Protein AF-A0A8S3S2F7-F1 (afdb_monomer_lite)

pLDDT: mean 76.08, std 19.47, range [29.22, 97.31]

Structure (mmCIF, N/CA/C/O backbone):
data_AF-A0A8S3S2F7-F1
#
_entry.id   AF-A0A8S3S2F7-F1
#
loop_
_atom_site.group_PDB
_atom_site.id
_atom_site.type_symbol
_atom_site.label_atom_id
_atom_site.label_alt_id
_atom_site.label_comp_id
_atom_site.label_asym_id
_atom_site.label_entity_id
_atom_site.label_seq_id
_atom_site.pdbx_PDB_ins_code
_atom_site.Cartn_x
_atom_site.Cartn_y
_atom_site.Cartn_z
_atom_site.occupancy
_atom_site.B_iso_or_equiv
_atom_site.auth_seq_id
_atom_site.auth_comp_id
_atom_site.auth_asym_id
_atom_site.auth_atom_id
_atom_site.pdbx_PDB_model_num
ATOM 1 N N . MET A 1 1 ? 16.734 -31.109 12.763 1.00 35.41 1 MET A N 1
ATOM 2 C CA . MET A 1 1 ? 15.346 -30.610 12.670 1.00 35.41 1 MET A CA 1
ATOM 3 C C . MET A 1 1 ? 15.125 -30.106 11.257 1.00 35.41 1 MET A C 1
ATOM 5 O O . MET A 1 1 ? 15.591 -29.025 10.929 1.00 35.41 1 MET A O 1
ATOM 9 N N . MET A 1 2 ? 14.515 -30.927 10.404 1.00 29.22 2 MET A N 1
ATOM 10 C CA . MET A 1 2 ? 14.093 -30.517 9.066 1.00 29.22 2 MET A CA 1
ATOM 11 C C . MET A 1 2 ? 12.738 -29.828 9.213 1.00 29.22 2 MET A C 1
ATOM 13 O O . MET A 1 2 ? 11.764 -30.463 9.608 1.00 29.22 2 MET A O 1
ATOM 17 N N . THR A 1 3 ? 12.679 -28.518 8.991 1.00 38.03 3 THR A N 1
ATOM 18 C CA . THR A 1 3 ? 11.401 -27.808 8.913 1.00 38.03 3 THR A CA 1
ATOM 19 C C . THR A 1 3 ? 10.730 -28.207 7.610 1.00 38.03 3 THR A C 1
ATOM 21 O O . THR A 1 3 ? 11.223 -27.895 6.531 1.00 38.03 3 THR A O 1
ATOM 24 N N . ASN A 1 4 ? 9.633 -28.941 7.737 1.00 38.50 4 ASN A N 1
ATOM 25 C CA . ASN A 1 4 ? 8.775 -29.387 6.654 1.00 38.50 4 ASN A CA 1
ATOM 26 C C . ASN A 1 4 ? 8.107 -28.156 6.002 1.00 38.50 4 ASN A C 1
ATOM 28 O O . ASN A 1 4 ? 7.072 -27.689 6.468 1.00 38.50 4 ASN A O 1
ATOM 32 N N . THR A 1 5 ? 8.746 -27.567 4.988 1.00 47.81 5 THR A N 1
ATOM 33 C CA . THR A 1 5 ? 8.260 -26.378 4.259 1.00 47.81 5 THR A CA 1
ATOM 34 C C . THR A 1 5 ? 7.345 -26.718 3.076 1.00 47.81 5 THR A C 1
ATOM 36 O O . THR A 1 5 ? 6.874 -25.808 2.403 1.00 47.81 5 THR A O 1
ATOM 39 N N . GLY A 1 6 ? 7.049 -27.999 2.832 1.00 50.31 6 GLY A N 1
ATOM 40 C CA . GLY A 1 6 ? 6.293 -28.469 1.660 1.00 50.31 6 GLY A CA 1
ATOM 41 C C . GLY A 1 6 ? 4.771 -28.270 1.699 1.00 50.31 6 GLY A C 1
ATOM 42 O O . GLY A 1 6 ? 4.076 -28.784 0.835 1.00 50.31 6 GLY A O 1
ATOM 43 N N . LEU A 1 7 ? 4.212 -27.566 2.692 1.00 48.75 7 LEU A N 1
ATOM 44 C CA . LEU A 1 7 ? 2.750 -27.448 2.850 1.00 48.75 7 LEU A CA 1
ATOM 45 C C . LEU A 1 7 ? 2.110 -26.244 2.134 1.00 48.75 7 LEU A C 1
ATOM 47 O O . LEU A 1 7 ? 0.892 -26.112 2.175 1.00 48.75 7 LEU A O 1
ATOM 51 N N . LEU A 1 8 ? 2.885 -25.371 1.480 1.00 55.59 8 LEU A N 1
ATOM 52 C CA . LEU A 1 8 ? 2.360 -24.196 0.763 1.00 55.59 8 LEU A CA 1
ATOM 53 C C . LEU A 1 8 ? 3.065 -23.982 -0.580 1.00 55.59 8 LEU A C 1
ATOM 55 O O . LEU A 1 8 ? 3.557 -22.892 -0.862 1.00 55.59 8 LEU A O 1
ATOM 59 N N . GLU A 1 9 ? 3.145 -25.025 -1.405 1.00 64.75 9 GLU A N 1
ATOM 60 C CA . GLU A 1 9 ? 3.749 -24.904 -2.740 1.00 64.75 9 GLU A CA 1
ATOM 61 C C . GLU A 1 9 ? 2.859 -24.132 -3.725 1.00 64.75 9 GLU A C 1
ATOM 63 O O . GLU A 1 9 ? 3.368 -23.564 -4.687 1.00 64.75 9 GLU A O 1
ATOM 68 N N . ASN A 1 10 ? 1.545 -24.042 -3.475 1.00 79.31 10 ASN A N 1
ATOM 69 C CA . ASN A 1 10 ? 0.625 -23.307 -4.338 1.00 79.31 10 ASN A CA 1
ATOM 70 C C . ASN A 1 10 ? 0.438 -21.847 -3.861 1.00 79.31 10 ASN A C 1
ATOM 72 O O . ASN A 1 10 ? -0.104 -21.625 -2.770 1.00 79.31 10 ASN A O 1
ATOM 76 N N . PRO A 1 11 ? 0.807 -20.837 -4.676 1.00 77.56 11 PRO A N 1
ATOM 77 C CA . PRO A 1 11 ? 0.572 -19.424 -4.371 1.00 77.56 11 PRO A CA 1
ATOM 78 C C . PRO A 1 11 ? -0.892 -19.105 -4.034 1.00 77.56 11 PRO A C 1
ATOM 80 O O . PRO A 1 11 ? -1.162 -18.324 -3.123 1.00 77.56 11 PRO A O 1
ATOM 83 N N . HIS A 1 12 ? -1.852 -19.769 -4.687 1.00 82.25 12 HIS A N 1
ATOM 84 C CA . HIS A 1 12 ? -3.277 -19.547 -4.435 1.00 82.25 12 HIS A CA 1
ATOM 85 C C . HIS A 1 12 ? -3.715 -19.977 -3.029 1.00 82.25 12 HIS A C 1
ATOM 87 O O . HIS A 1 12 ? -4.558 -19.317 -2.412 1.00 82.25 12 HIS A O 1
ATOM 93 N N . ASP A 1 13 ? -3.131 -21.050 -2.492 1.00 87.19 13 ASP A N 1
ATOM 94 C CA . ASP A 1 13 ? -3.442 -21.514 -1.138 1.00 87.19 13 ASP A CA 1
ATOM 95 C C . ASP A 1 13 ? -2.878 -20.552 -0.093 1.00 87.19 13 ASP A C 1
ATOM 97 O O . ASP A 1 13 ? -3.559 -20.215 0.882 1.00 87.19 13 ASP A O 1
ATOM 101 N N . ARG A 1 14 ? -1.673 -20.022 -0.336 1.00 86.31 14 ARG A N 1
ATOM 102 C CA . ARG A 1 14 ? -1.069 -18.986 0.507 1.00 86.31 14 ARG A CA 1
ATOM 103 C C . ARG A 1 14 ? -1.938 -17.727 0.545 1.00 86.31 14 ARG A C 1
ATOM 105 O O . ARG A 1 14 ? -2.239 -17.234 1.633 1.00 86.31 14 ARG A O 1
ATOM 112 N N . ASP A 1 15 ? -2.399 -17.247 -0.605 1.00 90.25 15 ASP A N 1
ATOM 113 C CA . ASP A 1 15 ? -3.276 -16.076 -0.705 1.00 90.25 15 ASP A CA 1
ATOM 114 C C . ASP A 1 15 ? -4.598 -16.281 0.034 1.00 90.25 15 ASP A C 1
ATOM 116 O O . ASP A 1 15 ? -5.067 -15.402 0.767 1.00 90.25 15 ASP A O 1
ATOM 120 N N . ARG A 1 16 ? -5.196 -17.467 -0.118 1.00 92.69 16 ARG A N 1
ATOM 121 C CA . ARG A 1 16 ? -6.427 -17.843 0.579 1.00 92.69 16 ARG A CA 1
ATOM 122 C C . ARG A 1 16 ? -6.234 -17.846 2.093 1.00 92.69 16 ARG A C 1
ATOM 124 O O . ARG A 1 16 ? -7.087 -17.317 2.808 1.00 92.69 16 ARG A O 1
ATOM 131 N N . ILE A 1 17 ? -5.125 -18.397 2.580 1.00 93.31 17 ILE A N 1
ATOM 132 C CA . ILE A 1 17 ? -4.796 -18.420 4.010 1.00 93.31 17 ILE A CA 1
ATOM 133 C C . ILE A 1 17 ? -4.579 -17.004 4.536 1.00 93.31 17 ILE A C 1
ATOM 135 O O . ILE A 1 17 ? -5.143 -16.660 5.572 1.00 93.31 17 ILE A O 1
ATOM 139 N N . ILE A 1 18 ? -3.836 -16.159 3.817 1.00 93.31 18 ILE A N 1
ATOM 140 C CA . ILE A 1 18 ? -3.631 -14.757 4.205 1.00 93.31 18 ILE A CA 1
ATOM 141 C C . ILE A 1 18 ? -4.982 -14.051 4.340 1.00 93.31 18 ILE A C 1
ATOM 143 O O . ILE A 1 18 ? -5.265 -13.465 5.383 1.00 93.31 18 ILE A O 1
ATOM 147 N N . ARG A 1 19 ? -5.864 -14.162 3.339 1.00 94.00 19 ARG A N 1
ATOM 148 C CA . ARG A 1 19 ? -7.213 -13.570 3.388 1.00 94.00 19 ARG A CA 1
ATOM 149 C C . ARG A 1 19 ? -8.023 -14.070 4.579 1.00 94.00 19 ARG A C 1
ATOM 151 O O . ARG A 1 19 ? -8.722 -13.279 5.211 1.00 94.00 19 ARG A O 1
ATOM 158 N N . LEU A 1 20 ? -7.924 -15.360 4.894 1.00 94.69 20 LEU A N 1
ATOM 159 C CA . LEU A 1 20 ? -8.590 -15.953 6.048 1.00 94.69 20 LEU A CA 1
ATOM 160 C C . LEU A 1 20 ? -8.056 -15.354 7.355 1.00 94.69 20 LEU A C 1
ATOM 162 O O . LEU A 1 20 ? -8.841 -14.886 8.173 1.00 94.69 20 LEU A O 1
ATOM 166 N N . LEU A 1 21 ? -6.736 -15.290 7.527 1.00 95.06 21 LEU A N 1
ATOM 167 C CA . LEU A 1 21 ? -6.102 -14.716 8.715 1.00 95.06 21 LEU A CA 1
ATOM 168 C C . LEU A 1 21 ? -6.510 -13.254 8.923 1.00 95.06 21 LEU A C 1
ATOM 170 O O . LEU A 1 21 ? -6.909 -12.882 10.026 1.00 95.06 21 LEU A O 1
ATOM 174 N N . VAL A 1 22 ? -6.487 -12.440 7.862 1.00 93.19 22 VAL A N 1
ATOM 175 C CA . VAL A 1 22 ? -6.943 -11.043 7.928 1.00 93.19 22 VAL A CA 1
ATOM 176 C C . VAL A 1 22 ? -8.420 -10.967 8.320 1.00 93.19 22 VAL A C 1
ATOM 178 O O . VAL A 1 22 ? -8.777 -10.207 9.219 1.00 93.19 22 VAL A O 1
ATOM 181 N N . LYS A 1 23 ? -9.273 -11.804 7.714 1.00 91.81 23 LYS A N 1
ATOM 182 C CA . LYS A 1 23 ? -10.708 -11.879 8.028 1.00 91.81 23 LYS A CA 1
ATOM 183 C C . LYS A 1 23 ? -10.974 -12.243 9.492 1.00 91.81 23 LYS A C 1
ATOM 185 O O . LYS A 1 23 ? -11.924 -11.728 10.074 1.00 91.81 23 LYS A O 1
ATOM 190 N N . TYR A 1 24 ? -10.149 -13.104 10.085 1.00 93.56 24 TYR A N 1
ATOM 191 C CA . TYR A 1 24 ? -10.257 -13.512 11.491 1.00 93.56 24 TYR A CA 1
ATOM 192 C C . TYR A 1 24 ? -9.435 -12.638 12.453 1.00 93.56 24 TYR A C 1
ATOM 194 O O . TYR A 1 24 ? -9.233 -13.007 13.607 1.00 93.56 24 TYR A O 1
ATOM 202 N N . GLY A 1 25 ? -9.015 -11.448 12.014 1.00 91.88 25 GLY A N 1
ATOM 203 C CA . GLY A 1 25 ? -8.479 -10.417 12.897 1.00 91.88 25 GLY A CA 1
ATOM 204 C C . GLY A 1 25 ? -6.985 -10.527 13.190 1.00 91.88 25 GLY A C 1
ATOM 205 O O . GLY A 1 25 ? -6.536 -9.993 14.204 1.00 91.88 25 GLY A O 1
ATOM 206 N N . ALA A 1 26 ? -6.210 -11.185 12.323 1.00 93.94 26 ALA A N 1
ATOM 207 C CA . ALA A 1 26 ? -4.755 -11.146 12.413 1.00 93.94 26 ALA A CA 1
ATOM 208 C C . ALA A 1 26 ? -4.239 -9.696 12.387 1.00 93.94 26 ALA A C 1
ATOM 210 O O . ALA A 1 26 ? -4.713 -8.862 11.610 1.00 93.94 26 ALA A O 1
ATOM 211 N N . ASP A 1 27 ? -3.252 -9.404 13.235 1.00 93.25 27 ASP A N 1
ATOM 212 C CA . ASP A 1 27 ? -2.612 -8.091 13.288 1.00 93.25 27 ASP A CA 1
ATOM 213 C C . ASP A 1 27 ? -1.737 -7.871 12.043 1.00 93.25 27 ASP A C 1
ATOM 215 O O . ASP A 1 27 ? -0.707 -8.523 11.859 1.00 93.25 27 ASP A O 1
ATOM 219 N N . LEU A 1 28 ? -2.128 -6.911 11.201 1.00 92.50 28 LEU A N 1
ATOM 220 C CA . LEU A 1 28 ? -1.426 -6.545 9.964 1.00 92.50 28 LEU A CA 1
ATOM 221 C C . LEU A 1 28 ? -0.123 -5.772 10.212 1.00 92.50 28 LEU A C 1
ATOM 223 O O . LEU A 1 28 ? 0.624 -5.482 9.275 1.00 92.50 28 LEU A O 1
ATOM 227 N N . ASN A 1 29 ? 0.118 -5.386 11.464 1.00 91.75 29 ASN A N 1
ATOM 228 C CA . ASN A 1 29 ? 1.228 -4.555 11.914 1.00 91.75 29 ASN A CA 1
ATOM 229 C C . ASN A 1 29 ? 2.197 -5.301 12.826 1.00 91.75 29 ASN A C 1
ATOM 231 O O . ASN A 1 29 ? 3.163 -4.692 13.311 1.00 91.75 29 ASN A O 1
ATOM 235 N N . CYS A 1 30 ? 1.960 -6.599 13.039 1.00 91.38 30 CYS A N 1
ATOM 236 C CA . CYS A 1 30 ? 2.899 -7.457 13.734 1.00 91.38 30 CYS A CA 1
ATOM 237 C C . CYS A 1 30 ? 4.252 -7.439 13.010 1.00 91.38 30 CYS A C 1
ATOM 239 O O . CYS A 1 30 ? 4.350 -7.137 11.820 1.00 91.38 30 CYS A O 1
ATOM 241 N N . ARG A 1 31 ? 5.327 -7.678 13.757 1.00 89.06 31 ARG A N 1
ATOM 242 C CA . ARG A 1 31 ? 6.686 -7.628 13.222 1.00 89.06 31 ARG A CA 1
ATOM 243 C C . ARG A 1 31 ? 7.342 -8.984 13.356 1.00 89.06 31 ARG A C 1
ATOM 245 O O . ARG A 1 31 ? 7.250 -9.610 14.409 1.00 89.06 31 ARG A O 1
ATOM 252 N N . SER A 1 32 ? 8.046 -9.387 12.310 1.00 86.38 32 SER A N 1
ATOM 253 C CA . SER A 1 32 ? 8.938 -10.538 12.344 1.00 86.38 32 SER A CA 1
ATOM 254 C C . SER A 1 32 ? 10.116 -10.302 13.304 1.00 86.38 32 SER A C 1
ATOM 256 O O . SER A 1 32 ? 10.357 -9.190 13.790 1.00 86.38 32 SER A O 1
ATOM 258 N N . ILE A 1 33 ? 10.928 -11.342 13.508 1.00 81.94 33 ILE A N 1
ATOM 259 C CA . ILE A 1 33 ? 12.220 -11.235 14.205 1.00 81.94 33 ILE A CA 1
ATOM 260 C C . ILE A 1 33 ? 13.187 -10.257 13.508 1.00 81.94 33 ILE A C 1
ATOM 262 O O . ILE A 1 33 ? 13.990 -9.606 14.175 1.00 81.94 33 ILE A O 1
ATOM 266 N N . THR A 1 34 ? 13.058 -10.089 12.186 1.00 78.88 34 THR A N 1
ATOM 267 C CA . THR A 1 34 ? 13.790 -9.105 11.365 1.00 78.88 34 THR A CA 1
ATOM 268 C C . THR A 1 34 ? 13.163 -7.706 11.418 1.00 78.88 34 THR A C 1
ATOM 270 O O . THR A 1 34 ? 13.675 -6.769 10.816 1.00 78.88 34 THR A O 1
ATOM 273 N N . ARG A 1 35 ? 12.088 -7.524 12.200 1.00 83.25 35 ARG A N 1
ATOM 274 C CA . ARG A 1 35 ? 11.299 -6.289 12.352 1.00 83.25 35 ARG A CA 1
ATOM 275 C C . ARG A 1 35 ? 10.529 -5.838 11.110 1.00 83.25 35 ARG A C 1
ATOM 277 O O . ARG A 1 35 ? 10.042 -4.698 11.108 1.00 83.25 35 ARG A O 1
ATOM 284 N N . GLU A 1 36 ? 10.392 -6.713 10.124 1.00 85.75 36 GLU A N 1
ATOM 285 C CA . GLU A 1 36 ? 9.574 -6.517 8.928 1.00 85.75 36 GLU A CA 1
ATOM 286 C C . GLU A 1 36 ? 8.102 -6.732 9.265 1.00 85.75 36 GLU A C 1
ATOM 288 O O . GLU A 1 36 ? 7.748 -7.612 10.053 1.00 85.75 36 GLU A O 1
ATOM 293 N N . LYS A 1 37 ? 7.240 -5.902 8.689 1.00 90.50 37 LYS A N 1
ATOM 294 C CA . LYS A 1 37 ? 5.793 -6.087 8.736 1.00 90.50 37 LYS A CA 1
ATOM 295 C C . LYS A 1 37 ? 5.364 -7.031 7.610 1.00 90.50 37 LYS A C 1
ATOM 297 O O . LYS A 1 37 ? 6.038 -7.084 6.581 1.00 90.50 37 LYS A O 1
ATOM 302 N N . PRO A 1 38 ? 4.187 -7.666 7.723 1.00 92.56 38 PRO A N 1
ATOM 303 C CA . PRO A 1 38 ? 3.588 -8.425 6.630 1.00 92.56 38 PRO A CA 1
ATOM 304 C C . PRO A 1 38 ? 3.565 -7.684 5.283 1.00 92.56 38 PRO A C 1
ATOM 306 O O . PRO A 1 38 ? 3.869 -8.285 4.258 1.00 92.56 38 PRO A O 1
ATOM 309 N N . LEU A 1 39 ? 3.275 -6.374 5.285 1.00 92.62 39 LEU A N 1
ATOM 310 C CA . LEU A 1 39 ? 3.295 -5.543 4.073 1.00 92.62 39 LEU A CA 1
ATOM 311 C C . LEU A 1 39 ? 4.697 -5.447 3.445 1.00 92.62 39 LEU A C 1
ATOM 313 O O . LEU A 1 39 ? 4.815 -5.489 2.224 1.00 92.62 39 LEU A O 1
ATOM 317 N N . ASP A 1 40 ? 5.746 -5.348 4.267 1.00 90.62 40 ASP A N 1
ATOM 318 C CA . ASP A 1 40 ? 7.131 -5.279 3.790 1.00 90.62 40 ASP A CA 1
ATOM 319 C C . ASP A 1 40 ? 7.512 -6.608 3.113 1.00 90.62 40 ASP A C 1
ATOM 321 O O . ASP A 1 40 ? 7.990 -6.628 1.980 1.00 90.62 40 ASP A O 1
ATOM 325 N N . THR A 1 41 ? 7.205 -7.734 3.770 1.00 90.38 41 THR A N 1
ATOM 326 C CA . THR A 1 41 ? 7.443 -9.082 3.233 1.00 90.38 41 THR A CA 1
ATOM 327 C C . THR A 1 41 ? 6.649 -9.342 1.952 1.00 90.38 41 THR A C 1
ATOM 329 O O . THR A 1 41 ? 7.180 -9.943 1.019 1.00 90.38 41 THR A O 1
ATOM 332 N N . LEU A 1 42 ? 5.394 -8.885 1.883 1.00 92.00 42 LEU A N 1
ATOM 333 C CA . LEU A 1 42 ? 4.558 -9.021 0.691 1.00 92.00 42 LEU A CA 1
ATOM 334 C C . LEU A 1 42 ? 5.165 -8.276 -0.497 1.00 92.00 42 LEU A C 1
ATOM 336 O O . LEU A 1 42 ? 5.311 -8.862 -1.564 1.00 92.00 42 LEU A O 1
ATOM 340 N N . VAL A 1 43 ? 5.543 -7.009 -0.311 1.00 90.31 43 VAL A N 1
ATOM 341 C CA . VAL A 1 43 ? 6.131 -6.201 -1.388 1.00 90.31 43 VAL A CA 1
ATOM 342 C C . VAL A 1 43 ? 7.454 -6.803 -1.839 1.00 90.31 43 VAL A C 1
ATOM 344 O O . VAL A 1 43 ? 7.685 -6.907 -3.039 1.00 90.31 43 VAL A O 1
ATOM 347 N N . ASN A 1 44 ? 8.296 -7.262 -0.913 1.00 87.75 44 ASN A N 1
ATOM 348 C CA . ASN A 1 44 ? 9.551 -7.928 -1.256 1.00 87.75 44 ASN A CA 1
ATOM 349 C C . ASN A 1 44 ? 9.320 -9.224 -2.052 1.00 87.75 44 ASN A C 1
ATOM 351 O O . ASN A 1 44 ? 10.018 -9.447 -3.033 1.00 87.75 44 ASN A O 1
ATOM 355 N N . SER A 1 45 ? 8.330 -10.047 -1.681 1.00 87.19 45 SER A N 1
ATOM 356 C CA . SER A 1 45 ? 7.961 -11.257 -2.439 1.00 87.19 45 SER A CA 1
ATOM 357 C C . SER A 1 45 ? 7.457 -10.897 -3.836 1.00 87.19 45 SER A C 1
ATOM 359 O O . SER A 1 45 ? 8.015 -11.354 -4.824 1.00 87.19 45 SER A O 1
ATOM 361 N N . MET A 1 46 ? 6.470 -9.999 -3.920 1.00 87.44 46 MET A N 1
ATOM 362 C CA . MET A 1 46 ? 5.871 -9.559 -5.182 1.00 87.44 46 MET A CA 1
ATOM 363 C C . MET A 1 46 ? 6.935 -9.003 -6.132 1.00 87.44 46 MET A C 1
ATOM 365 O O . MET A 1 46 ? 7.026 -9.404 -7.284 1.00 87.44 46 MET A O 1
ATOM 369 N N . THR A 1 47 ? 7.798 -8.119 -5.634 1.00 83.06 47 THR A N 1
ATOM 370 C CA . THR A 1 47 ? 8.865 -7.508 -6.436 1.00 83.06 47 THR A CA 1
ATOM 371 C C . THR A 1 47 ? 9.982 -8.480 -6.790 1.00 83.06 47 THR A C 1
ATOM 373 O O . THR A 1 47 ? 10.603 -8.345 -7.842 1.00 83.06 47 THR A O 1
ATOM 376 N N . HIS A 1 48 ? 10.243 -9.483 -5.956 1.00 82.88 48 HIS A N 1
ATOM 377 C CA . HIS A 1 48 ? 11.192 -10.542 -6.264 1.00 82.88 48 HIS A CA 1
ATOM 378 C C . HIS A 1 48 ? 10.706 -11.437 -7.413 1.00 82.88 48 HIS A C 1
ATOM 380 O O . HIS A 1 48 ? 11.535 -11.813 -8.248 1.00 82.88 48 HIS A O 1
ATOM 386 N N . ASP A 1 49 ? 9.402 -11.719 -7.462 1.00 78.56 49 ASP A N 1
ATOM 387 C CA . ASP A 1 49 ? 8.773 -12.651 -8.403 1.00 78.56 49 ASP A CA 1
ATOM 388 C C . ASP A 1 49 ? 8.547 -12.046 -9.798 1.00 78.56 49 ASP A C 1
ATOM 390 O O . ASP A 1 49 ? 8.562 -12.788 -10.783 1.00 78.56 49 ASP A O 1
ATOM 394 N N . ILE A 1 50 ? 8.449 -10.712 -9.893 1.00 75.50 50 ILE A N 1
ATOM 395 C CA . ILE A 1 50 ? 8.399 -9.976 -11.170 1.00 75.50 50 ILE A CA 1
ATOM 396 C C . ILE A 1 50 ? 9.592 -10.379 -12.049 1.00 75.50 50 ILE A C 1
ATOM 398 O O . ILE A 1 50 ? 10.749 -10.190 -11.673 1.00 75.50 50 ILE A O 1
ATOM 402 N N . GLY A 1 51 ? 9.342 -10.957 -13.219 1.00 62.84 51 GLY A N 1
ATOM 403 C CA . GLY A 1 51 ? 10.388 -11.452 -14.121 1.00 62.84 51 GLY A CA 1
ATOM 404 C C . GLY A 1 51 ? 10.996 -12.825 -13.777 1.00 62.84 51 GLY A C 1
ATOM 405 O O . GLY A 1 51 ? 11.858 -13.291 -14.519 1.00 62.84 51 GLY A O 1
ATOM 406 N N . LYS A 1 52 ? 10.562 -13.507 -12.703 1.00 65.50 52 LYS A N 1
ATOM 407 C CA . LYS A 1 52 ? 10.871 -14.938 -12.459 1.00 65.50 52 LYS A CA 1
ATOM 408 C C . LYS A 1 52 ? 9.793 -15.873 -13.001 1.00 65.50 52 LYS A C 1
ATOM 410 O O . LYS A 1 52 ? 10.108 -16.973 -13.449 1.00 65.50 52 LYS A O 1
ATOM 415 N N . HIS A 1 53 ? 8.538 -15.432 -12.964 1.00 50.72 53 HIS A N 1
ATOM 416 C CA . HIS A 1 53 ? 7.367 -16.220 -13.342 1.00 50.72 53 HIS A CA 1
ATOM 417 C C . HIS A 1 53 ? 6.529 -15.481 -14.386 1.00 50.72 53 HIS A C 1
ATOM 419 O O . HIS A 1 53 ? 5.350 -15.215 -14.188 1.00 50.72 53 HIS A O 1
ATOM 425 N N . GLY A 1 54 ? 7.133 -15.135 -15.522 1.00 44.22 54 GLY A N 1
ATOM 426 C CA . GLY A 1 54 ? 6.364 -14.589 -16.629 1.00 44.22 54 GLY A CA 1
ATOM 427 C C . GLY A 1 54 ? 5.452 -15.666 -17.217 1.00 44.22 54 GLY A C 1
ATOM 428 O O . GLY A 1 54 ? 5.911 -16.504 -17.991 1.00 44.22 54 GLY A O 1
ATOM 429 N N . THR A 1 55 ? 4.146 -15.612 -16.949 1.00 42.72 55 THR A N 1
ATOM 430 C CA . THR A 1 55 ? 3.163 -15.980 -17.980 1.00 42.72 55 THR A CA 1
ATOM 431 C C . THR A 1 55 ? 3.292 -14.945 -19.088 1.00 42.72 55 THR A C 1
ATOM 433 O O . THR A 1 55 ? 2.542 -13.973 -19.157 1.00 42.72 55 THR A O 1
ATOM 436 N N . VAL A 1 56 ? 4.333 -15.110 -19.901 1.00 47.16 56 VAL A N 1
ATOM 437 C CA . VAL A 1 56 ? 4.652 -14.220 -21.005 1.00 47.16 56 VAL A CA 1
ATOM 438 C C . VAL A 1 56 ? 3.563 -14.398 -22.050 1.00 47.16 56 VAL A C 1
ATOM 440 O O . VAL A 1 56 ? 3.500 -15.415 -22.740 1.00 47.16 56 VAL A O 1
ATOM 443 N N . LYS A 1 57 ? 2.686 -13.404 -22.176 1.00 47.34 57 LYS A N 1
ATOM 444 C CA . LYS A 1 57 ? 1.944 -13.229 -23.419 1.00 47.34 57 LYS A CA 1
ATOM 445 C C . LYS A 1 57 ? 2.873 -12.502 -24.379 1.00 47.34 57 LYS A C 1
ATOM 447 O O . LYS A 1 57 ? 3.181 -11.331 -24.174 1.00 47.34 57 LYS A O 1
ATOM 452 N N . TYR A 1 58 ? 3.342 -13.236 -25.382 1.00 48.44 58 TYR A N 1
ATOM 453 C CA . TYR A 1 58 ? 4.101 -12.681 -26.491 1.00 48.44 58 TYR A CA 1
ATOM 454 C C . TYR A 1 58 ? 3.149 -11.857 -27.354 1.00 48.44 58 TYR A C 1
ATOM 456 O O . TYR A 1 58 ? 2.315 -12.397 -28.076 1.00 48.44 58 TYR A O 1
ATOM 464 N N . ASP A 1 59 ? 3.258 -10.545 -27.221 1.00 50.16 59 ASP A N 1
ATOM 465 C CA . ASP A 1 59 ? 2.838 -9.594 -28.239 1.00 50.16 59 ASP A CA 1
ATOM 466 C C . ASP A 1 59 ?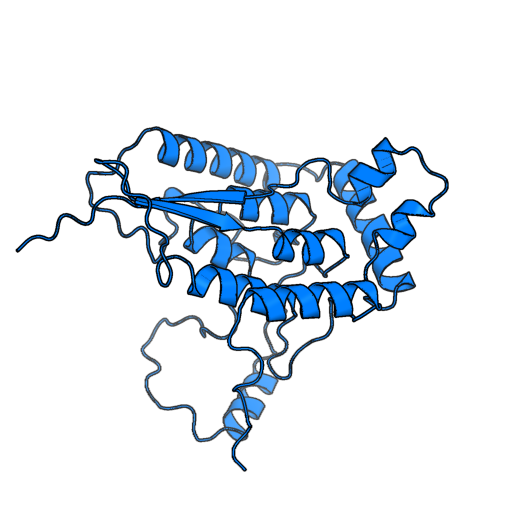 4.114 -9.275 -29.026 1.00 50.16 59 ASP A C 1
ATOM 468 O O . ASP A 1 59 ? 5.155 -9.086 -28.393 1.00 50.16 59 ASP A O 1
ATOM 472 N N . GLN A 1 60 ? 4.069 -9.296 -30.360 1.00 55.16 60 GLN A N 1
ATOM 473 C CA . GLN A 1 60 ? 5.245 -9.453 -31.239 1.00 55.16 60 GLN A CA 1
ATOM 474 C C . GLN A 1 60 ? 6.391 -8.430 -31.037 1.00 55.16 60 GLN A C 1
ATOM 476 O O . GLN A 1 60 ? 7.475 -8.688 -31.539 1.00 55.16 60 GLN A O 1
ATOM 481 N N . ASP A 1 61 ? 6.204 -7.367 -30.236 1.00 58.06 61 ASP A N 1
ATOM 482 C CA . ASP A 1 61 ? 7.177 -6.282 -30.016 1.00 58.06 61 ASP A CA 1
ATOM 483 C C . ASP A 1 61 ? 7.323 -5.808 -28.538 1.00 58.06 61 ASP A C 1
ATOM 485 O O . ASP A 1 61 ? 7.792 -4.686 -28.267 1.00 58.06 61 ASP A O 1
ATOM 489 N N . CYS A 1 62 ? 6.795 -6.548 -27.544 1.00 62.34 62 CYS A N 1
ATOM 490 C CA . CYS A 1 62 ? 6.915 -6.159 -26.126 1.00 62.34 62 CYS A CA 1
ATOM 491 C C . CYS A 1 62 ? 6.533 -7.269 -25.130 1.00 62.34 62 CYS A C 1
ATOM 493 O O . CYS A 1 62 ? 5.398 -7.750 -25.130 1.00 62.34 62 CYS A O 1
ATOM 495 N N . PHE A 1 63 ? 7.403 -7.545 -24.157 1.00 67.00 63 PHE A N 1
ATOM 496 C CA . PHE A 1 63 ? 7.046 -8.331 -22.974 1.00 67.00 63 PHE A CA 1
ATOM 497 C C . PHE A 1 63 ? 6.157 -7.502 -22.035 1.00 67.00 63 PHE A C 1
ATOM 499 O O . PHE A 1 63 ? 6.531 -6.403 -21.619 1.00 67.00 63 PHE A O 1
ATOM 506 N N . LYS A 1 64 ? 4.975 -8.019 -21.686 1.00 72.25 64 LYS A N 1
ATOM 507 C CA . LYS A 1 64 ? 4.063 -7.411 -20.704 1.00 72.25 64 LYS A CA 1
ATOM 508 C C . LYS A 1 64 ? 3.837 -8.390 -19.554 1.00 72.25 64 LYS A C 1
ATOM 510 O O . LYS A 1 64 ? 3.478 -9.540 -19.798 1.00 72.25 64 LYS A O 1
ATOM 515 N N . GLU A 1 65 ? 4.013 -7.930 -18.323 1.00 79.31 65 GLU A N 1
ATOM 516 C CA . GLU A 1 65 ? 3.693 -8.679 -17.106 1.00 7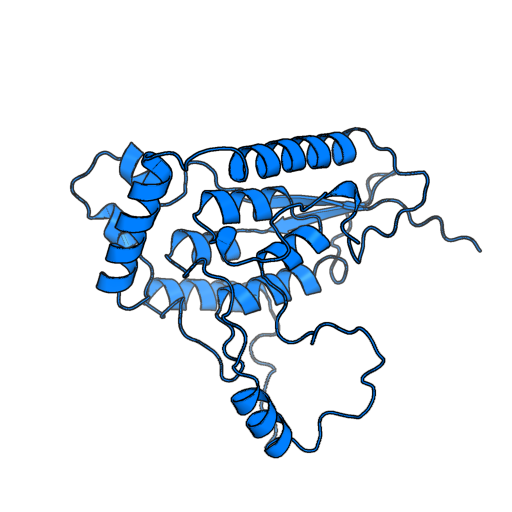9.31 65 GLU A CA 1
ATOM 517 C C . GLU A 1 65 ? 2.616 -7.927 -16.329 1.00 79.31 65 GLU A C 1
ATOM 519 O O . GLU A 1 65 ? 2.748 -6.734 -16.058 1.00 79.31 65 GLU A O 1
ATOM 524 N N . GLU A 1 66 ? 1.521 -8.611 -16.016 1.00 83.31 66 GLU A N 1
ATOM 525 C CA . GLU A 1 66 ? 0.436 -8.064 -15.210 1.00 83.31 66 GLU A CA 1
ATOM 526 C C . GLU A 1 66 ? 0.611 -8.518 -13.762 1.00 83.31 66 GLU A C 1
ATOM 528 O O . GLU A 1 66 ? 0.649 -9.713 -13.475 1.00 83.31 66 GLU A O 1
ATOM 533 N N . VAL A 1 67 ? 0.726 -7.555 -12.851 1.00 85.69 67 VAL A N 1
ATOM 534 C CA . VAL A 1 67 ? 0.906 -7.795 -11.419 1.00 85.69 67 VAL A CA 1
ATOM 535 C C . VAL A 1 67 ? -0.446 -7.666 -10.719 1.00 85.69 67 VAL A C 1
ATOM 537 O O . VAL A 1 67 ? -1.068 -6.602 -10.765 1.00 85.69 67 VAL A O 1
ATOM 540 N N . ASP A 1 68 ? -0.894 -8.736 -10.055 1.00 89.56 68 ASP A N 1
ATOM 541 C CA . ASP A 1 68 ? -2.087 -8.716 -9.200 1.00 89.56 68 ASP A CA 1
ATOM 542 C C . ASP A 1 68 ? -1.792 -7.980 -7.885 1.00 89.56 68 ASP A C 1
ATOM 544 O O . ASP A 1 68 ? -0.930 -8.377 -7.097 1.00 89.56 68 ASP A O 1
ATOM 548 N N . LEU A 1 69 ? -2.538 -6.906 -7.623 1.00 91.25 69 LEU A N 1
ATOM 549 C CA . LEU A 1 69 ? -2.379 -6.076 -6.429 1.00 91.25 69 LEU A CA 1
ATOM 550 C C . LEU A 1 69 ? -3.402 -6.414 -5.341 1.00 91.25 69 LEU A C 1
ATOM 552 O O . LEU A 1 69 ? -3.481 -5.728 -4.320 1.00 91.25 69 LEU A O 1
ATOM 556 N N . SER A 1 70 ? -4.193 -7.473 -5.508 1.00 92.50 70 SER A N 1
ATOM 557 C CA . SER A 1 70 ? -5.293 -7.805 -4.604 1.00 92.50 70 SER A CA 1
ATOM 558 C C . SER A 1 70 ? -4.856 -8.017 -3.154 1.00 92.50 70 SER A C 1
ATOM 560 O O . SER A 1 70 ? -5.540 -7.556 -2.234 1.00 92.50 70 SER A O 1
ATOM 562 N N . LEU A 1 71 ? -3.728 -8.697 -2.924 1.00 92.38 71 LEU A N 1
ATOM 563 C CA . LEU A 1 71 ? -3.177 -8.838 -1.575 1.00 92.38 71 LEU A CA 1
ATOM 564 C C . LEU A 1 71 ? -2.629 -7.514 -1.047 1.00 92.38 71 LEU A C 1
ATOM 566 O O . LEU A 1 71 ? -2.878 -7.174 0.106 1.00 92.38 71 LEU A O 1
ATOM 570 N N . LEU A 1 72 ? -1.932 -6.734 -1.872 1.00 93.44 72 LEU A N 1
ATOM 571 C CA . LEU A 1 72 ? -1.413 -5.434 -1.454 1.00 93.44 72 LEU A CA 1
ATOM 572 C C . LEU A 1 72 ? -2.553 -4.511 -0.999 1.00 93.44 72 LEU A C 1
ATOM 574 O O . LEU A 1 72 ? -2.489 -3.917 0.080 1.00 93.44 72 LEU A O 1
ATOM 578 N N . ASN A 1 73 ? -3.627 -4.469 -1.785 1.00 93.62 73 ASN A N 1
ATOM 579 C CA . ASN A 1 73 ? -4.851 -3.743 -1.476 1.00 93.62 73 ASN A CA 1
ATOM 580 C C . ASN A 1 73 ? -5.479 -4.228 -0.167 1.00 93.62 73 ASN A C 1
ATOM 582 O O . ASN A 1 73 ? -5.912 -3.403 0.631 1.00 93.62 73 ASN A O 1
ATOM 586 N N . LEU A 1 74 ? -5.489 -5.539 0.105 1.00 93.44 74 LEU A N 1
ATOM 587 C CA . LEU A 1 74 ? -5.976 -6.078 1.378 1.00 93.44 74 LEU A CA 1
ATOM 588 C C . LEU A 1 74 ? -5.204 -5.498 2.574 1.00 93.44 74 LEU A C 1
ATOM 590 O O . LEU A 1 74 ? -5.826 -5.046 3.534 1.00 93.44 74 LEU A O 1
ATOM 594 N N . PHE A 1 75 ? -3.870 -5.465 2.516 1.00 93.25 75 PHE A N 1
A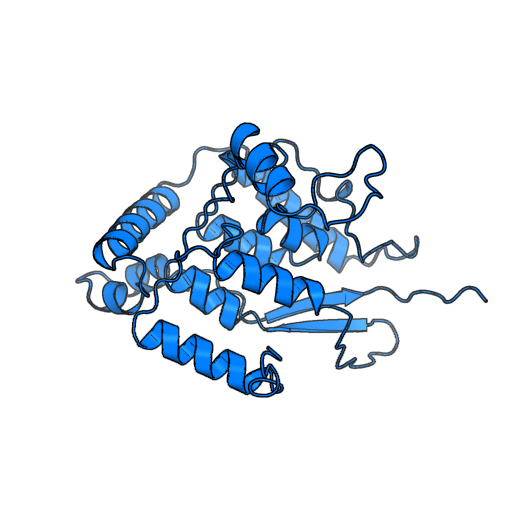TOM 595 C CA . PHE A 1 75 ? -3.045 -4.918 3.600 1.00 93.25 75 PHE A CA 1
ATOM 596 C C . PHE A 1 75 ? -3.213 -3.398 3.743 1.00 93.25 75 PHE A C 1
ATOM 598 O O . PHE A 1 75 ? -3.463 -2.890 4.842 1.00 93.25 75 PHE A O 1
ATOM 605 N N . ILE A 1 76 ? -3.129 -2.659 2.633 1.00 92.50 76 ILE A N 1
ATOM 606 C CA . ILE A 1 76 ? -3.254 -1.196 2.635 1.00 92.50 76 ILE A CA 1
ATOM 607 C C . ILE A 1 76 ? -4.640 -0.775 3.138 1.00 92.50 76 ILE A C 1
ATOM 609 O O . ILE A 1 76 ? -4.729 0.026 4.074 1.00 92.50 76 ILE A O 1
ATOM 613 N N . CYS A 1 77 ? -5.719 -1.338 2.586 1.00 91.69 77 CYS A N 1
ATOM 614 C CA . CYS A 1 77 ? -7.093 -1.035 2.995 1.00 91.69 77 CYS A CA 1
ATOM 615 C C . CYS A 1 77 ? -7.368 -1.488 4.430 1.00 91.69 77 CYS A C 1
ATOM 617 O O . CYS A 1 77 ? -7.895 -0.689 5.216 1.00 91.69 77 CYS A O 1
ATOM 619 N N . GLY A 1 78 ? -6.912 -2.694 4.787 1.00 90.50 78 GLY A N 1
ATOM 620 C CA . GLY A 1 78 ? -7.089 -3.323 6.095 1.00 90.50 78 GLY A CA 1
ATOM 621 C C . GLY A 1 78 ? -6.412 -2.588 7.252 1.00 90.50 78 GLY A C 1
ATOM 622 O O . GLY A 1 78 ? -6.716 -2.866 8.406 1.00 90.50 78 GLY A O 1
ATOM 623 N N . GLY A 1 79 ? -5.561 -1.594 6.986 1.00 89.25 79 GLY A N 1
ATOM 624 C CA . GLY A 1 79 ? -5.007 -0.733 8.033 1.00 89.25 79 GLY A CA 1
ATOM 625 C C . GLY A 1 79 ? -3.576 -1.077 8.427 1.00 89.25 79 GLY A C 1
ATOM 626 O O . GLY A 1 79 ? -3.164 -0.788 9.554 1.00 89.25 79 GLY A O 1
ATOM 627 N N . SER A 1 80 ? -2.798 -1.648 7.504 1.00 89.56 80 SER A N 1
ATOM 628 C CA . SER A 1 80 ? -1.347 -1.681 7.654 1.00 89.56 80 SER A CA 1
ATOM 629 C C . SER A 1 80 ? -0.782 -0.276 7.885 1.00 89.56 80 SER A C 1
ATOM 631 O O . SER A 1 80 ? -1.197 0.721 7.292 1.00 89.56 80 SER A O 1
ATOM 633 N N . ASP A 1 81 ? 0.196 -0.198 8.774 1.00 85.62 81 ASP A N 1
ATOM 634 C CA . ASP A 1 81 ? 0.898 1.009 9.153 1.00 85.62 81 ASP A CA 1
ATOM 635 C C . ASP A 1 81 ? 1.852 1.386 8.027 1.00 85.62 81 ASP A C 1
ATOM 637 O O . ASP A 1 81 ? 2.927 0.800 7.873 1.00 85.62 81 ASP A O 1
ATOM 641 N N . LEU A 1 82 ? 1.463 2.413 7.278 1.00 86.25 82 LEU A N 1
ATOM 642 C CA . LEU A 1 82 ? 2.191 2.974 6.141 1.00 86.25 82 LEU A CA 1
ATOM 643 C C . LEU A 1 82 ? 3.349 3.882 6.597 1.00 86.25 82 LEU A C 1
ATOM 645 O O . LEU A 1 82 ? 3.529 5.013 6.140 1.00 86.25 82 LEU A O 1
ATOM 649 N N . CYS A 1 83 ? 4.108 3.409 7.581 1.00 82.62 83 CYS A N 1
ATOM 650 C CA . CYS A 1 83 ? 5.342 4.030 8.033 1.00 82.62 83 CYS A CA 1
ATOM 651 C C . CYS A 1 83 ? 6.533 3.195 7.561 1.00 82.62 83 CYS A C 1
ATOM 653 O O . CYS A 1 83 ? 6.556 1.995 7.871 1.00 82.62 83 CYS A O 1
ATOM 655 N N . PRO A 1 84 ? 7.565 3.836 6.980 1.00 78.44 84 PRO A N 1
ATOM 656 C CA . PRO A 1 84 ? 8.841 3.187 6.723 1.00 78.44 84 PRO A CA 1
ATOM 657 C C . PRO A 1 84 ? 9.406 2.533 7.987 1.00 78.44 84 PRO A C 1
ATOM 659 O O . PRO A 1 84 ? 9.218 3.035 9.109 1.00 78.44 84 PRO A O 1
ATOM 662 N N . ILE A 1 85 ? 10.130 1.426 7.812 1.00 74.44 85 ILE A N 1
ATOM 663 C CA . ILE A 1 85 ? 10.843 0.766 8.905 1.00 74.44 85 ILE A CA 1
ATOM 664 C C . ILE A 1 85 ? 11.829 1.771 9.521 1.00 74.44 85 ILE A C 1
ATOM 666 O O . ILE A 1 85 ? 12.665 2.366 8.842 1.00 74.44 85 ILE A O 1
ATOM 670 N N . LYS A 1 86 ? 11.740 1.979 10.841 1.00 67.12 86 LYS A N 1
ATOM 671 C CA . LYS A 1 86 ? 12.745 2.762 11.568 1.00 67.12 86 LYS A CA 1
ATOM 672 C C . LYS A 1 86 ? 14.053 1.973 11.542 1.00 67.12 86 LYS A C 1
ATOM 674 O O . LYS A 1 86 ? 14.067 0.851 12.047 1.00 67.12 86 LYS A O 1
ATOM 679 N N . LYS A 1 87 ? 15.130 2.565 11.004 1.00 60.69 87 LYS A N 1
ATOM 680 C CA . LYS A 1 87 ? 16.483 1.983 11.065 1.00 60.69 87 LYS A CA 1
ATOM 681 C C . LYS A 1 87 ? 16.753 1.479 12.483 1.00 60.69 87 LYS A C 1
ATOM 683 O O . LYS A 1 87 ? 16.526 2.217 13.449 1.00 60.69 87 LYS A O 1
ATOM 688 N N . LEU A 1 88 ? 17.215 0.234 12.614 1.00 56.44 88 LEU A N 1
ATOM 689 C CA . LEU A 1 88 ? 17.713 -0.246 13.899 1.00 56.44 88 LEU A CA 1
ATOM 690 C C . LEU A 1 88 ? 18.833 0.680 14.367 1.00 56.44 88 LEU A C 1
ATOM 692 O O . LEU A 1 88 ? 19.673 1.112 13.575 1.00 56.44 88 LEU A O 1
ATOM 696 N N . LYS A 1 89 ? 18.833 0.996 15.666 1.00 58.06 89 LYS A N 1
ATOM 697 C CA . LYS A 1 89 ? 19.972 1.678 16.278 1.00 58.06 89 LYS A CA 1
ATOM 698 C C . LYS A 1 89 ? 21.221 0.835 16.016 1.00 58.06 89 LYS A C 1
ATOM 700 O O . LYS A 1 89 ? 21.159 -0.396 16.063 1.00 58.06 89 LYS A O 1
ATOM 705 N N . LYS A 1 90 ? 22.340 1.510 15.747 1.00 57.94 90 LYS A N 1
ATOM 706 C CA . LYS A 1 90 ? 23.644 0.902 15.438 1.00 57.94 90 LYS A CA 1
ATOM 707 C C . LYS A 1 90 ? 24.038 -0.168 16.476 1.00 57.94 90 LYS A C 1
ATOM 709 O O . LYS A 1 90 ? 24.584 -1.202 16.110 1.00 57.94 90 LYS A O 1
ATOM 714 N N . ASP A 1 91 ? 23.627 0.034 17.726 1.00 54.81 91 ASP A N 1
ATOM 715 C CA . ASP A 1 91 ? 23.886 -0.857 18.865 1.00 54.81 91 ASP A CA 1
ATOM 716 C C . ASP A 1 91 ? 23.079 -2.167 18.828 1.00 54.81 91 ASP A C 1
ATOM 718 O O . ASP A 1 91 ? 23.487 -3.182 19.376 1.00 54.81 91 ASP A O 1
ATOM 722 N N . THR A 1 92 ? 21.917 -2.189 18.171 1.00 54.91 92 THR A N 1
ATOM 723 C CA . THR A 1 92 ? 21.138 -3.428 17.995 1.00 54.91 92 THR A CA 1
ATOM 724 C C . THR A 1 92 ? 21.663 -4.247 16.814 1.00 54.91 92 THR A C 1
ATOM 726 O O . THR A 1 92 ? 21.616 -5.474 16.837 1.00 54.91 92 THR A O 1
ATOM 729 N N . LEU A 1 93 ? 22.208 -3.568 15.800 1.00 56.56 93 LEU A N 1
ATOM 730 C CA . LEU A 1 93 ? 22.910 -4.189 14.675 1.00 56.56 93 LEU A CA 1
ATOM 731 C C . LEU A 1 93 ? 24.197 -4.891 15.129 1.00 56.56 93 LEU A C 1
ATOM 733 O O . LEU A 1 93 ? 24.488 -5.979 14.644 1.00 56.56 93 LEU A O 1
ATOM 737 N N . SER A 1 94 ? 24.944 -4.319 16.080 1.00 59.62 94 SER A N 1
ATOM 738 C CA . SER A 1 94 ? 26.130 -4.981 16.643 1.00 59.62 94 SER A CA 1
ATOM 739 C C . SER A 1 94 ? 25.771 -6.230 17.457 1.00 59.62 94 SER A C 1
ATOM 741 O O . SER A 1 94 ? 26.468 -7.235 17.347 1.00 59.62 94 SER A O 1
ATOM 743 N N . LEU A 1 95 ? 24.656 -6.218 18.198 1.00 52.94 95 LEU A N 1
ATOM 744 C CA . LEU A 1 95 ? 24.155 -7.395 18.919 1.00 52.94 95 LEU A CA 1
ATOM 745 C C . LEU A 1 95 ? 23.675 -8.506 17.971 1.00 52.94 95 LEU A C 1
ATOM 747 O O . LEU A 1 95 ? 24.035 -9.663 18.166 1.00 52.94 95 LEU A O 1
ATOM 751 N N . LEU A 1 96 ? 22.942 -8.164 16.905 1.00 51.72 96 LEU A N 1
ATOM 752 C CA . LEU A 1 96 ? 22.516 -9.136 15.887 1.00 51.72 96 LEU A CA 1
ATOM 753 C C . LEU A 1 96 ? 23.706 -9.749 15.136 1.00 51.72 96 LEU A C 1
ATOM 755 O O . LEU A 1 96 ? 23.717 -10.955 14.902 1.00 51.72 96 LEU A O 1
ATOM 759 N N . LYS A 1 97 ? 24.737 -8.950 14.828 1.00 55.50 97 LYS A N 1
ATOM 760 C CA . LYS A 1 97 ? 25.997 -9.446 14.247 1.00 55.50 97 LYS A CA 1
ATOM 761 C C . LYS A 1 97 ? 26.748 -10.382 15.198 1.00 55.50 97 LYS A C 1
ATOM 763 O O . LYS A 1 97 ? 27.307 -11.374 14.750 1.00 55.50 97 LYS A O 1
ATOM 768 N N . LYS A 1 98 ? 26.731 -10.104 16.507 1.00 53.31 98 LYS A N 1
ATOM 769 C CA . LYS A 1 98 ? 27.395 -10.938 17.524 1.00 53.31 98 LYS A CA 1
ATOM 770 C C . LYS A 1 98 ? 26.681 -12.277 17.752 1.00 53.31 98 LYS A C 1
ATOM 772 O O . LYS A 1 98 ? 27.333 -13.258 18.089 1.00 53.31 98 LYS A O 1
ATOM 777 N N . CYS A 1 99 ? 25.364 -12.327 17.544 1.00 44.28 99 CYS A N 1
ATOM 778 C CA . CYS A 1 99 ? 24.560 -13.544 17.690 1.00 44.28 99 CYS A CA 1
ATOM 779 C C . CYS A 1 99 ? 24.526 -14.438 16.438 1.00 44.28 99 CYS A C 1
ATOM 781 O O . CYS A 1 99 ? 24.118 -15.589 16.550 1.00 44.28 99 CYS A O 1
ATOM 783 N N . ASN A 1 100 ? 24.948 -13.951 15.266 1.00 44.38 100 ASN A N 1
ATOM 784 C CA . ASN A 1 100 ? 24.906 -14.706 14.010 1.00 44.38 100 ASN A CA 1
ATOM 785 C C . ASN A 1 100 ? 26.266 -14.665 13.295 1.00 44.38 100 ASN A C 1
ATOM 787 O O . ASN A 1 100 ? 26.438 -14.001 12.276 1.00 44.38 100 ASN A O 1
ATOM 791 N N . SER A 1 101 ? 27.233 -15.429 13.807 1.00 42.34 101 SER A N 1
ATOM 792 C CA . SER A 1 101 ? 28.606 -15.546 13.282 1.00 42.34 101 SER A CA 1
ATOM 793 C C . SER A 1 101 ? 28.734 -16.248 11.917 1.00 42.34 101 SER A C 1
ATOM 795 O O . SER A 1 101 ? 29.839 -16.589 11.508 1.00 42.34 101 SER A O 1
ATOM 797 N N . LYS A 1 102 ? 27.624 -16.492 11.204 1.00 43.78 102 LYS A N 1
ATOM 798 C CA . LYS A 1 102 ? 27.591 -17.311 9.979 1.00 43.78 102 LYS A CA 1
ATOM 799 C C . LYS A 1 102 ? 27.120 -16.585 8.714 1.00 43.78 102 LYS A C 1
ATOM 801 O O . LYS A 1 102 ? 27.015 -17.218 7.670 1.00 43.78 102 LYS A O 1
ATOM 806 N N . TRP A 1 103 ? 26.835 -15.285 8.786 1.00 39.69 103 TRP A N 1
ATOM 807 C CA . TRP A 1 103 ? 26.498 -14.491 7.600 1.00 39.69 103 TRP A CA 1
ATOM 808 C C . TRP A 1 103 ? 27.792 -13.905 7.031 1.00 39.69 103 TRP A C 1
ATOM 810 O O . TRP A 1 103 ? 28.407 -13.023 7.625 1.00 39.69 103 TRP A O 1
ATOM 820 N N . SER A 1 104 ? 28.226 -14.516 5.934 1.00 36.25 104 SER A N 1
ATOM 821 C CA . SER A 1 104 ? 29.553 -14.457 5.328 1.00 36.25 104 SER A CA 1
ATOM 822 C C . SER A 1 104 ? 30.038 -13.065 4.928 1.00 36.25 104 SER A C 1
ATOM 824 O O . SER A 1 104 ? 29.298 -12.239 4.390 1.00 36.25 104 SER A O 1
ATOM 826 N N . GLU A 1 105 ? 31.342 -12.899 5.124 1.00 32.62 105 GLU A N 1
ATOM 827 C CA . GLU A 1 105 ? 32.258 -11.974 4.466 1.00 32.62 105 GLU A CA 1
ATOM 828 C C . GLU A 1 105 ? 32.003 -11.926 2.952 1.00 32.62 105 GLU A C 1
ATOM 830 O O . GLU A 1 105 ? 32.245 -12.901 2.254 1.00 32.62 105 GLU A O 1
ATOM 835 N N . ASN A 1 106 ? 31.436 -10.815 2.474 1.00 32.53 106 ASN A N 1
ATOM 836 C CA . ASN A 1 106 ? 31.563 -10.259 1.115 1.00 32.53 106 ASN A CA 1
ATOM 837 C C . ASN A 1 106 ? 30.842 -8.898 1.066 1.00 32.53 106 ASN A C 1
ATOM 839 O O . ASN A 1 106 ? 29.978 -8.633 0.230 1.00 32.53 106 ASN A O 1
ATOM 843 N N . LEU A 1 107 ? 31.162 -8.026 2.030 1.00 33.34 107 LEU A N 1
ATOM 844 C CA . LEU A 1 107 ? 30.603 -6.679 2.123 1.00 33.34 107 LEU A CA 1
ATOM 845 C C . LEU A 1 107 ? 31.537 -5.698 1.395 1.00 33.34 107 LEU A C 1
ATOM 847 O O . LEU A 1 107 ? 32.360 -5.033 2.018 1.00 33.34 107 LEU A O 1
ATOM 851 N N . ILE A 1 108 ? 31.431 -5.654 0.066 1.00 32.09 108 ILE A N 1
ATOM 852 C CA . ILE A 1 108 ? 32.107 -4.643 -0.755 1.00 32.09 108 ILE A CA 1
ATOM 853 C C . ILE A 1 108 ? 31.470 -3.267 -0.498 1.00 32.09 108 ILE A C 1
ATOM 855 O O . ILE A 1 108 ? 30.257 -3.117 -0.312 1.00 32.09 108 ILE A O 1
ATOM 859 N N . GLU A 1 109 ? 32.355 -2.279 -0.451 1.00 32.53 109 GLU A N 1
ATOM 860 C CA . GLU A 1 109 ? 32.170 -0.848 -0.252 1.00 32.53 109 GLU A CA 1
ATOM 861 C C . GLU A 1 109 ? 30.947 -0.263 -0.991 1.00 32.53 109 GLU A C 1
ATOM 863 O O . GLU A 1 109 ? 30.700 -0.526 -2.164 1.00 32.53 109 GLU A O 1
ATOM 868 N N . GLY A 1 110 ? 30.160 0.556 -0.282 1.00 34.03 110 GLY A N 1
ATOM 869 C CA . GLY A 1 110 ? 29.037 1.329 -0.839 1.00 34.03 110 GLY A CA 1
ATOM 870 C C . GLY A 1 110 ? 27.648 0.674 -0.768 1.00 34.03 110 GLY A C 1
ATOM 871 O O . GLY A 1 110 ? 26.648 1.331 -1.060 1.00 34.03 110 GLY A O 1
ATOM 872 N N . SER A 1 111 ? 27.552 -0.583 -0.330 1.00 34.94 111 SER A N 1
ATOM 873 C CA . SER A 1 111 ? 26.290 -1.322 -0.213 1.00 34.94 111 SER A CA 1
ATOM 874 C C . SER A 1 111 ? 25.419 -0.816 0.949 1.00 34.94 111 SER A C 1
ATOM 876 O O . SER A 1 111 ? 25.717 -1.026 2.128 1.00 34.94 111 SER A O 1
ATOM 878 N N . MET A 1 112 ? 24.302 -0.149 0.632 1.00 40.62 112 MET A N 1
ATOM 879 C CA . MET A 1 112 ? 23.169 -0.066 1.557 1.00 40.62 112 MET A CA 1
ATOM 880 C C . MET A 1 112 ? 22.744 -1.496 1.904 1.00 40.62 112 MET A C 1
ATOM 882 O O . MET A 1 112 ? 22.229 -2.215 1.044 1.00 40.62 112 MET A O 1
ATOM 886 N N . ASP A 1 113 ? 22.963 -1.863 3.168 1.00 43.88 113 ASP A N 1
ATOM 887 C CA . ASP A 1 113 ? 22.479 -3.071 3.835 1.00 43.88 113 ASP A CA 1
ATOM 888 C C . ASP A 1 113 ? 21.126 -3.516 3.246 1.00 43.88 113 ASP A C 1
ATOM 890 O O . ASP A 1 113 ? 20.101 -2.846 3.419 1.00 43.88 113 ASP A O 1
ATOM 894 N N . HIS A 1 114 ? 21.132 -4.606 2.470 1.00 44.69 114 HIS A N 1
ATOM 895 C CA . HIS A 1 114 ? 19.965 -5.101 1.727 1.00 44.69 114 HIS A CA 1
ATOM 896 C C . HIS A 1 114 ? 18.784 -5.473 2.638 1.00 44.69 114 HIS A C 1
ATOM 898 O O . HIS A 1 114 ? 17.668 -5.640 2.157 1.00 44.69 114 HIS A O 1
ATOM 904 N N . SER A 1 115 ? 19.007 -5.535 3.953 1.00 46.97 115 SER A N 1
ATOM 905 C CA . SER A 1 115 ? 18.007 -5.857 4.967 1.00 46.97 115 SER A CA 1
ATOM 906 C C . SER A 1 115 ? 16.964 -4.755 5.223 1.00 46.97 115 SER A C 1
ATOM 908 O O . SER A 1 115 ? 16.002 -5.024 5.937 1.00 46.97 115 SER A O 1
ATOM 910 N N . TYR A 1 116 ? 17.118 -3.526 4.704 1.00 56.66 116 TYR A N 1
ATOM 911 C CA . TYR A 1 116 ? 16.173 -2.427 4.985 1.00 56.66 116 TYR A CA 1
ATOM 912 C C . TYR A 1 116 ? 15.907 -1.541 3.766 1.00 56.66 116 TYR A C 1
ATOM 914 O O . TYR A 1 116 ? 16.137 -0.327 3.801 1.00 56.66 116 TYR A O 1
ATOM 922 N N . ARG A 1 117 ? 15.408 -2.130 2.677 1.00 70.44 117 ARG A N 1
ATOM 923 C CA . ARG A 1 117 ? 14.861 -1.334 1.572 1.00 70.44 117 ARG A CA 1
ATOM 924 C C . ARG A 1 117 ? 13.475 -0.824 1.948 1.00 70.44 117 ARG A C 1
ATOM 926 O O . ARG A 1 117 ? 12.649 -1.554 2.485 1.00 70.44 117 ARG A O 1
ATOM 933 N N . SER A 1 118 ? 13.238 0.464 1.709 1.00 85.69 118 SER A N 1
ATOM 934 C CA . SER A 1 118 ? 11.894 1.024 1.834 1.00 85.69 118 SER A CA 1
ATOM 935 C C . SER A 1 118 ? 10.960 0.311 0.854 1.00 85.69 118 SER A C 1
ATOM 937 O O . SER A 1 118 ? 11.328 0.110 -0.304 1.00 85.69 118 SER A O 1
ATOM 939 N N . VAL A 1 119 ? 9.743 -0.018 1.295 1.00 90.56 119 VAL A N 1
ATOM 940 C CA . VAL A 1 119 ? 8.667 -0.512 0.423 1.00 90.56 119 VAL A CA 1
ATOM 941 C C . VAL A 1 119 ? 8.475 0.418 -0.771 1.00 90.56 119 VAL A C 1
ATOM 943 O O . VAL A 1 119 ? 8.455 -0.041 -1.908 1.00 90.56 119 VAL A O 1
ATOM 946 N N . LEU A 1 120 ? 8.412 1.730 -0.528 1.00 91.50 120 LEU A N 1
ATOM 947 C CA . LEU A 1 120 ? 8.238 2.714 -1.588 1.00 91.50 120 LEU A CA 1
ATOM 948 C C . LEU A 1 120 ? 9.416 2.693 -2.566 1.00 91.50 120 LEU A C 1
ATOM 950 O O . LEU A 1 120 ? 9.204 2.672 -3.772 1.00 91.50 120 LEU A O 1
ATOM 954 N N . LEU A 1 121 ? 10.652 2.641 -2.061 1.00 88.38 121 LEU A N 1
ATOM 955 C CA . LEU A 1 121 ? 11.833 2.551 -2.924 1.00 88.38 121 LEU A CA 1
ATOM 956 C C . LEU A 1 121 ? 11.816 1.273 -3.773 1.00 88.38 121 LEU A C 1
ATOM 958 O O . LEU A 1 121 ? 12.151 1.319 -4.951 1.00 88.38 121 LEU A O 1
ATOM 962 N N . THR A 1 122 ? 11.397 0.152 -3.187 1.00 88.75 122 THR A N 1
ATOM 963 C CA . THR A 1 122 ? 11.336 -1.152 -3.859 1.00 88.75 122 THR A CA 1
ATOM 964 C C . THR A 1 122 ? 10.307 -1.139 -4.993 1.00 88.75 122 THR A C 1
ATOM 966 O O . THR A 1 122 ? 10.612 -1.579 -6.100 1.00 88.75 122 THR A O 1
ATOM 969 N N . LEU A 1 123 ? 9.124 -0.558 -4.762 1.00 89.81 123 LEU A N 1
ATOM 970 C CA . LEU A 1 123 ? 8.104 -0.362 -5.801 1.00 89.81 123 LEU A CA 1
ATOM 971 C C . LEU A 1 123 ? 8.620 0.524 -6.945 1.00 89.81 123 LEU A C 1
ATOM 973 O O . LEU A 1 123 ? 8.452 0.193 -8.114 1.00 89.81 123 LEU A O 1
ATOM 977 N N . LEU A 1 124 ? 9.318 1.617 -6.624 1.00 87.94 124 LEU A N 1
ATOM 978 C CA . LEU A 1 124 ? 9.888 2.504 -7.642 1.00 87.94 124 LEU A CA 1
ATOM 979 C C . LEU A 1 124 ? 10.996 1.827 -8.456 1.00 87.94 124 LEU A C 1
ATOM 981 O O . LEU A 1 124 ? 11.031 1.958 -9.674 1.00 87.94 124 LEU A O 1
ATOM 985 N N . GLN A 1 125 ? 11.888 1.075 -7.806 1.00 83.88 125 GLN A N 1
ATOM 986 C CA . GLN A 1 125 ? 12.975 0.355 -8.483 1.00 83.88 125 GLN A CA 1
ATOM 987 C C . GLN A 1 125 ? 12.474 -0.780 -9.383 1.00 83.88 125 GLN A C 1
ATOM 989 O O . GLN A 1 125 ? 13.185 -1.180 -10.306 1.00 83.88 125 GLN A O 1
ATOM 994 N N . THR A 1 126 ? 11.266 -1.280 -9.118 1.00 81.19 126 THR A N 1
ATOM 995 C CA . THR A 1 126 ? 10.573 -2.284 -9.936 1.00 81.19 126 THR A CA 1
ATOM 996 C C . THR A 1 126 ? 9.610 -1.689 -10.957 1.00 81.19 126 THR A C 1
ATOM 998 O O . THR A 1 126 ? 8.979 -2.445 -11.687 1.00 81.19 126 THR A O 1
ATOM 1001 N N . GLY A 1 127 ? 9.521 -0.360 -11.064 1.00 82.50 127 GLY A N 1
ATOM 1002 C CA . GLY A 1 127 ? 8.676 0.308 -12.057 1.00 82.50 127 GLY A CA 1
ATOM 1003 C C . GLY A 1 127 ? 7.174 0.256 -11.758 1.00 82.50 127 GLY A C 1
ATOM 1004 O O . GLY A 1 127 ? 6.380 0.634 -12.614 1.00 82.50 127 GLY A O 1
ATOM 1005 N N . LEU A 1 128 ? 6.775 -0.155 -10.550 1.00 86.44 128 LEU A N 1
ATOM 1006 C CA . LEU A 1 128 ? 5.384 -0.158 -10.085 1.00 86.44 128 LEU A CA 1
ATOM 1007 C C . LEU A 1 128 ? 4.951 1.253 -9.645 1.00 86.44 128 LEU A C 1
ATOM 1009 O O . LEU A 1 128 ? 4.720 1.525 -8.460 1.00 86.44 128 LEU A O 1
ATOM 1013 N N . LEU A 1 129 ? 4.918 2.188 -10.597 1.00 88.56 129 LEU A N 1
ATOM 1014 C CA . LEU A 1 129 ? 4.678 3.610 -10.344 1.00 88.56 129 LEU A CA 1
ATOM 1015 C C . LEU A 1 129 ? 3.250 3.884 -9.856 1.00 88.56 129 LEU A C 1
ATOM 1017 O O . LEU A 1 129 ? 3.074 4.675 -8.927 1.00 88.56 129 LEU A O 1
ATOM 1021 N N . LYS A 1 130 ? 2.231 3.210 -10.408 1.00 89.25 130 LYS A N 1
ATOM 1022 C CA . LYS A 1 130 ? 0.836 3.383 -9.959 1.00 89.25 130 LYS A CA 1
ATOM 1023 C C . LYS A 1 130 ? 0.658 2.854 -8.545 1.00 89.25 130 LYS A C 1
ATOM 1025 O O . LYS A 1 130 ? -0.006 3.482 -7.720 1.00 89.25 130 LYS A O 1
ATOM 1030 N N . THR A 1 131 ? 1.288 1.725 -8.237 1.00 91.12 131 THR A N 1
ATOM 1031 C CA . THR A 1 131 ? 1.293 1.161 -6.888 1.00 91.12 131 THR A CA 1
ATOM 1032 C C . THR A 1 131 ? 2.024 2.071 -5.899 1.00 91.12 131 THR A C 1
ATOM 1034 O O . THR A 1 131 ? 1.538 2.297 -4.788 1.00 91.12 131 THR A O 1
ATOM 1037 N N . ALA A 1 132 ? 3.163 2.648 -6.290 1.00 92.56 132 ALA A N 1
ATOM 1038 C CA . ALA A 1 132 ? 3.876 3.633 -5.479 1.00 92.56 132 ALA A CA 1
ATOM 1039 C C . ALA A 1 132 ? 3.022 4.891 -5.229 1.00 92.56 132 ALA A C 1
ATOM 1041 O O . ALA A 1 132 ? 2.944 5.370 -4.094 1.00 92.56 132 ALA A O 1
ATOM 1042 N N . GLU A 1 133 ? 2.324 5.392 -6.253 1.00 92.25 133 GLU A N 1
ATOM 1043 C CA . GLU A 1 133 ? 1.377 6.506 -6.128 1.00 92.25 133 GLU A CA 1
ATOM 1044 C C . GLU A 1 133 ? 0.254 6.162 -5.147 1.00 92.25 133 GLU A C 1
ATOM 1046 O O . GLU A 1 133 ? -0.046 6.937 -4.232 1.00 92.25 133 GLU A O 1
ATOM 1051 N N . TYR A 1 134 ? -0.337 4.975 -5.302 1.00 92.44 134 TYR A N 1
ATOM 1052 C CA . TYR A 1 134 ? -1.392 4.476 -4.431 1.00 92.44 134 TYR A CA 1
ATOM 1053 C C . TYR A 1 134 ? -0.937 4.419 -2.974 1.00 92.44 134 TYR A C 1
ATOM 1055 O O . TYR A 1 134 ? -1.650 4.886 -2.080 1.00 92.44 134 TYR A O 1
ATOM 1063 N N . LEU A 1 135 ? 0.276 3.927 -2.723 1.00 92.88 135 LEU A N 1
ATOM 1064 C CA . LEU A 1 135 ? 0.861 3.867 -1.389 1.00 92.88 135 LEU A CA 1
ATOM 1065 C C . LEU A 1 135 ? 1.004 5.269 -0.768 1.00 92.88 135 LEU A C 1
ATOM 1067 O O . LEU A 1 135 ? 0.617 5.484 0.387 1.00 92.88 135 LEU A O 1
ATOM 1071 N N . ILE A 1 136 ? 1.488 6.248 -1.540 1.00 92.00 136 ILE A N 1
ATOM 1072 C CA . ILE A 1 136 ? 1.626 7.646 -1.102 1.00 92.00 136 ILE A CA 1
ATOM 1073 C C . ILE A 1 136 ? 0.254 8.258 -0.794 1.00 92.00 136 ILE A C 1
ATOM 1075 O O . ILE A 1 136 ? 0.047 8.787 0.303 1.00 92.00 136 ILE A O 1
ATOM 1079 N N . ARG A 1 137 ? -0.718 8.122 -1.704 1.00 90.06 137 ARG A N 1
ATOM 1080 C CA . ARG A 1 137 ? -2.100 8.612 -1.523 1.00 90.06 137 ARG A CA 1
ATOM 1081 C C . ARG A 1 137 ? -2.821 7.953 -0.347 1.00 90.06 137 ARG A C 1
ATOM 1083 O O . ARG A 1 137 ? -3.674 8.574 0.293 1.00 90.06 137 ARG A O 1
ATOM 1090 N N . SER A 1 138 ? -2.448 6.719 -0.024 1.00 89.94 138 SER A N 1
ATOM 1091 C CA . SER A 1 138 ? -2.955 5.978 1.134 1.00 89.94 138 SER A CA 1
ATOM 1092 C C . SER A 1 138 ? -2.405 6.491 2.470 1.00 89.94 138 SER A C 1
ATOM 1094 O O . SER A 1 138 ? -2.928 6.146 3.532 1.00 89.94 138 SER A O 1
ATOM 1096 N N . GLY A 1 139 ? -1.406 7.378 2.438 1.00 89.75 139 GLY A N 1
ATOM 1097 C CA . GLY A 1 139 ? -0.867 8.063 3.610 1.00 89.75 139 GLY A CA 1
ATOM 1098 C C . GLY A 1 139 ? 0.527 7.602 4.026 1.00 89.75 139 GLY A C 1
ATOM 1099 O O . GLY A 1 139 ? 0.895 7.813 5.191 1.00 89.75 139 GLY A O 1
ATOM 1100 N N . TRP A 1 140 ? 1.291 7.000 3.106 1.00 91.31 140 TRP A N 1
ATOM 1101 C CA . TRP A 1 140 ? 2.698 6.684 3.336 1.00 91.31 140 TRP A CA 1
ATOM 1102 C C . TRP A 1 140 ? 3.485 7.914 3.786 1.00 91.31 140 TRP A C 1
ATOM 1104 O O . TRP A 1 140 ? 3.294 9.030 3.299 1.00 91.31 140 TRP A O 1
ATOM 1114 N N . GLN A 1 141 ? 4.354 7.726 4.775 1.00 88.94 141 GLN A N 1
ATOM 1115 C CA . GLN A 1 141 ? 5.084 8.827 5.406 1.00 88.94 141 GLN A CA 1
ATOM 1116 C C . GLN A 1 141 ? 6.370 9.153 4.653 1.00 88.94 141 GLN A C 1
ATOM 1118 O O . GLN A 1 141 ? 7.463 8.884 5.153 1.00 88.94 141 GLN A O 1
ATOM 1123 N N . VAL A 1 142 ? 6.221 9.759 3.474 1.00 89.25 142 VAL A N 1
ATOM 1124 C CA . VAL A 1 142 ? 7.341 10.168 2.611 1.00 89.25 142 VAL A CA 1
ATOM 1125 C C . VAL A 1 142 ? 8.333 11.096 3.322 1.00 89.25 142 VAL A C 1
ATOM 1127 O O . VAL A 1 142 ? 9.530 10.998 3.106 1.00 89.25 142 VAL A O 1
ATOM 1130 N N . GLU A 1 143 ? 7.884 11.899 4.291 1.00 86.50 143 GLU A N 1
ATOM 1131 C CA . GLU A 1 143 ? 8.768 12.756 5.107 1.00 86.50 143 GLU A CA 1
ATOM 1132 C C . GLU A 1 143 ? 9.822 11.977 5.915 1.00 86.50 143 GLU A C 1
ATOM 1134 O O . GLU A 1 143 ? 10.826 12.536 6.354 1.00 86.50 143 GLU A O 1
ATOM 1139 N N . ARG A 1 144 ? 9.587 10.685 6.174 1.00 86.38 144 ARG A N 1
ATOM 1140 C CA . ARG A 1 144 ? 10.545 9.819 6.880 1.00 86.38 144 ARG A CA 1
ATOM 1141 C C . ARG A 1 144 ? 11.576 9.196 5.939 1.00 86.38 144 ARG A C 1
ATOM 1143 O O . ARG A 1 144 ? 12.526 8.569 6.409 1.00 86.38 144 ARG A O 1
ATOM 1150 N N . GLU A 1 145 ? 11.407 9.381 4.636 1.00 86.19 145 GLU A N 1
ATOM 1151 C CA . GLU A 1 145 ? 12.245 8.838 3.576 1.00 86.19 145 GLU A CA 1
ATOM 1152 C C . GLU A 1 145 ? 13.243 9.914 3.144 1.00 86.19 145 GLU A C 1
ATOM 1154 O O . GLU A 1 145 ? 12.962 10.750 2.292 1.00 86.19 145 GLU A O 1
ATOM 1159 N N . ARG A 1 146 ? 14.443 9.920 3.737 1.00 83.81 146 ARG A N 1
ATOM 1160 C CA . ARG A 1 146 ? 15.450 10.969 3.462 1.00 83.81 146 ARG A CA 1
ATOM 1161 C C . ARG A 1 146 ? 15.820 11.102 1.981 1.00 83.81 146 ARG A C 1
ATOM 1163 O O . ARG A 1 146 ? 16.205 12.181 1.560 1.00 83.81 146 ARG A O 1
ATOM 1170 N N . TRP A 1 147 ? 15.731 10.009 1.228 1.00 84.62 147 TRP A N 1
ATOM 1171 C CA . TRP A 1 147 ? 16.041 9.956 -0.203 1.00 84.62 147 TRP A CA 1
ATOM 1172 C C . TRP A 1 147 ? 14.905 10.490 -1.087 1.00 84.62 147 TRP A C 1
ATOM 1174 O O . TRP A 1 147 ? 15.119 10.708 -2.274 1.00 84.62 147 TRP A O 1
ATOM 1184 N N . PHE A 1 148 ? 13.705 10.674 -0.531 1.00 84.75 148 PHE A N 1
ATOM 1185 C CA . PHE A 1 148 ? 12.530 11.097 -1.287 1.00 84.75 148 PHE A CA 1
ATOM 1186 C C . PHE A 1 148 ? 12.562 12.596 -1.600 1.00 84.75 148 PHE A C 1
ATOM 1188 O O . PHE A 1 148 ? 12.135 13.024 -2.671 1.00 84.75 148 PHE A O 1
ATOM 1195 N N . SER A 1 149 ? 13.118 13.398 -0.686 1.00 78.56 149 SER A N 1
ATOM 1196 C CA . SER A 1 149 ? 13.339 14.824 -0.926 1.00 78.56 149 SER A CA 1
ATOM 1197 C C . SER A 1 149 ? 14.383 15.005 -2.030 1.00 78.56 149 SER A C 1
ATOM 1199 O O . SER A 1 149 ? 15.533 14.595 -1.875 1.00 78.56 149 SER A O 1
ATOM 1201 N N . GLY A 1 150 ? 13.977 15.589 -3.157 1.00 79.88 150 GLY A N 1
ATOM 1202 C CA . GLY A 1 150 ? 14.839 15.758 -4.330 1.00 79.88 150 GLY A CA 1
ATOM 1203 C C . GLY A 1 150 ? 14.964 14.514 -5.216 1.00 79.88 150 GLY A C 1
ATOM 1204 O O . GLY A 1 150 ? 15.847 14.472 -6.078 1.00 79.88 150 GLY A O 1
ATOM 1205 N N . LEU A 1 151 ? 14.096 13.513 -5.027 1.00 82.81 151 LEU A N 1
ATOM 1206 C CA . LEU A 1 151 ? 14.007 12.364 -5.919 1.00 82.81 151 LEU A CA 1
ATOM 1207 C C . LEU A 1 151 ? 13.724 12.824 -7.355 1.00 82.81 151 LEU A C 1
ATOM 1209 O O . LEU A 1 151 ? 12.729 13.495 -7.624 1.00 82.81 151 LEU A O 1
ATOM 1213 N N . LYS A 1 152 ? 14.589 12.402 -8.280 1.00 83.88 152 LYS A N 1
ATOM 1214 C CA . LYS A 1 152 ? 14.362 12.504 -9.723 1.00 83.88 152 LYS A CA 1
ATOM 1215 C C . LYS A 1 152 ? 14.188 11.100 -10.273 1.00 83.88 152 LYS A C 1
ATOM 1217 O O . LYS A 1 152 ? 15.153 10.336 -10.256 1.00 83.88 152 LYS A O 1
ATOM 1222 N N . ILE A 1 153 ? 12.997 10.764 -10.760 1.00 81.00 153 ILE A N 1
ATOM 1223 C CA . ILE A 1 153 ? 12.682 9.407 -11.232 1.00 81.00 153 ILE A CA 1
ATOM 1224 C C . ILE A 1 153 ? 13.603 9.002 -12.383 1.00 81.00 153 ILE A C 1
ATOM 1226 O O . ILE A 1 153 ? 14.133 7.898 -12.371 1.00 81.00 153 ILE A O 1
ATOM 1230 N N . ALA A 1 154 ? 13.930 9.937 -13.279 1.00 75.88 154 ALA A N 1
ATOM 1231 C CA . ALA A 1 154 ? 14.894 9.725 -14.362 1.00 75.88 154 ALA A CA 1
ATOM 1232 C C . ALA A 1 154 ? 16.308 9.316 -13.892 1.00 75.88 154 ALA A C 1
ATOM 1234 O O . ALA A 1 154 ? 17.091 8.797 -14.680 1.00 75.88 154 ALA A O 1
ATOM 1235 N N . LYS A 1 155 ? 16.667 9.568 -12.624 1.00 76.56 155 LYS A N 1
ATOM 1236 C CA . LYS A 1 155 ? 17.956 9.169 -12.032 1.00 76.56 155 LYS A CA 1
ATOM 1237 C C . LYS A 1 155 ? 17.865 7.886 -11.206 1.00 76.56 155 LYS A C 1
ATOM 1239 O O . LYS A 1 155 ? 18.885 7.422 -10.694 1.00 76.56 155 LYS A O 1
ATOM 1244 N N . LEU A 1 156 ? 16.666 7.344 -11.005 1.00 75.31 156 LEU A N 1
ATOM 1245 C CA . LEU A 1 156 ? 16.487 6.127 -10.235 1.00 75.31 156 LEU A CA 1
ATOM 1246 C C . LEU A 1 156 ? 17.005 4.951 -11.068 1.00 75.31 156 LEU A C 1
ATOM 1248 O O . LEU A 1 156 ? 16.474 4.663 -12.136 1.00 75.31 156 LEU A O 1
ATOM 1252 N N . LYS A 1 157 ? 18.029 4.248 -10.569 1.00 69.62 157 LYS A N 1
ATOM 1253 C CA . LYS A 1 157 ? 18.430 2.963 -11.151 1.00 69.62 157 LYS A CA 1
ATOM 1254 C C . LYS A 1 157 ? 17.306 1.960 -10.916 1.00 69.62 157 LYS A C 1
ATOM 1256 O O . LYS A 1 157 ? 17.177 1.411 -9.820 1.00 69.62 157 LYS A O 1
ATOM 1261 N N . MET A 1 158 ? 16.475 1.764 -11.929 1.00 70.19 158 MET A N 1
ATOM 1262 C CA . MET A 1 158 ? 15.464 0.722 -11.936 1.00 70.19 158 MET A CA 1
ATOM 1263 C C . MET A 1 158 ? 16.171 -0.595 -12.252 1.00 70.19 158 MET A C 1
ATOM 1265 O O . MET A 1 158 ? 16.587 -0.835 -13.379 1.00 70.19 158 MET A O 1
ATOM 1269 N N . SER A 1 159 ? 16.363 -1.429 -11.228 1.00 56.94 159 SER A N 1
ATOM 1270 C CA . SER A 1 159 ? 17.277 -2.584 -11.227 1.00 56.94 159 SER A CA 1
ATOM 1271 C C . SER A 1 159 ? 16.973 -3.679 -12.257 1.00 56.94 159 SER A C 1
ATOM 1273 O O . SER A 1 159 ? 17.716 -4.649 -12.335 1.00 56.94 159 SER A O 1
ATOM 1275 N N . ARG A 1 160 ? 15.865 -3.573 -12.995 1.00 54.94 160 ARG A N 1
ATOM 1276 C CA . ARG A 1 160 ? 15.439 -4.540 -14.020 1.00 54.94 160 ARG A CA 1
ATOM 1277 C C . ARG A 1 160 ? 14.980 -3.898 -15.330 1.00 54.94 160 ARG A C 1
ATOM 1279 O O . ARG A 1 160 ? 14.600 -4.614 -16.244 1.00 54.94 160 ARG A O 1
ATOM 1286 N N . PHE A 1 161 ? 15.037 -2.571 -15.417 1.00 48.81 161 PHE A N 1
ATOM 1287 C CA . PHE A 1 161 ? 14.811 -1.830 -16.657 1.00 48.81 161 PHE A CA 1
ATOM 1288 C C . PHE A 1 161 ? 16.139 -1.332 -17.206 1.00 48.81 161 PHE A C 1
ATOM 1290 O O . PHE A 1 161 ? 16.146 -0.277 -17.826 1.00 48.81 161 PHE A O 1
ATOM 1297 N N . GLU A 1 162 ? 17.262 -2.015 -16.926 1.00 42.09 162 GLU A N 1
ATOM 1298 C CA . GLU A 1 162 ? 18.515 -1.679 -17.598 1.00 42.09 162 GLU A CA 1
ATOM 1299 C C . GLU A 1 162 ? 18.242 -1.654 -19.096 1.00 42.09 162 GLU A C 1
ATOM 1301 O O . GLU A 1 162 ? 17.744 -2.595 -19.712 1.00 42.09 162 GLU A O 1
ATOM 1306 N N . ILE A 1 163 ? 18.388 -0.434 -19.573 1.00 41.12 163 ILE A N 1
ATOM 1307 C CA . ILE A 1 163 ? 17.735 0.122 -20.726 1.00 41.12 163 ILE A CA 1
ATOM 1308 C C . ILE A 1 163 ? 18.501 -0.458 -21.907 1.00 41.12 163 ILE A C 1
ATOM 1310 O O . ILE A 1 163 ? 19.682 -0.167 -22.067 1.00 41.12 163 ILE A O 1
ATOM 1314 N N . CYS A 1 164 ? 17.839 -1.267 -22.733 1.00 36.28 164 CYS A N 1
ATOM 1315 C CA . CYS A 1 164 ? 18.174 -1.276 -24.150 1.00 36.28 164 CYS A CA 1
ATOM 1316 C C . CYS A 1 164 ? 18.049 0.195 -24.584 1.00 36.28 164 CYS A C 1
ATOM 1318 O O . CYS A 1 164 ? 16.950 0.750 -24.486 1.00 36.28 164 CYS A O 1
ATOM 1320 N N . GLU A 1 165 ? 19.176 0.857 -24.887 1.00 40.88 165 GLU A N 1
ATOM 1321 C CA . GLU A 1 165 ? 19.311 2.326 -25.026 1.00 40.88 165 GLU A CA 1
ATOM 1322 C C . GLU A 1 165 ? 18.286 2.961 -25.990 1.00 40.88 165 GLU A C 1
ATOM 1324 O O . GLU A 1 165 ? 18.012 4.162 -25.905 1.00 40.88 165 GLU A O 1
ATOM 1329 N N . ASP A 1 166 ? 17.620 2.140 -26.803 1.00 39.03 166 ASP A N 1
ATOM 1330 C CA . ASP A 1 166 ? 16.599 2.520 -27.775 1.00 39.03 166 ASP A CA 1
ATOM 1331 C C . ASP A 1 166 ? 15.146 2.536 -27.257 1.00 39.03 166 ASP A C 1
ATOM 1333 O O . ASP A 1 166 ? 14.240 2.980 -27.968 1.00 39.03 166 ASP A O 1
ATOM 1337 N N . TYR A 1 167 ? 14.873 2.157 -26.000 1.00 41.00 167 TYR A N 1
ATOM 1338 C CA . TYR A 1 167 ? 13.509 2.163 -25.440 1.00 41.00 167 TYR A CA 1
ATOM 1339 C C . TYR A 1 167 ? 13.016 3.563 -25.022 1.00 41.00 167 TYR A C 1
ATOM 1341 O O . TYR A 1 167 ? 12.710 3.852 -23.865 1.00 41.00 167 TYR A O 1
ATOM 1349 N N . ARG A 1 168 ? 12.841 4.445 -26.010 1.00 44.50 168 ARG A N 1
ATOM 1350 C CA . ARG A 1 168 ? 12.013 5.662 -25.931 1.00 44.50 168 ARG A CA 1
ATOM 1351 C C . ARG A 1 168 ? 10.571 5.372 -26.374 1.00 44.50 168 ARG A C 1
ATOM 1353 O O . ARG A 1 168 ? 10.054 6.053 -27.257 1.00 44.50 168 ARG A O 1
ATOM 1360 N N . LYS A 1 169 ? 9.888 4.376 -25.790 1.00 48.69 169 LYS A N 1
ATOM 1361 C CA . LYS A 1 169 ? 8.433 4.247 -26.015 1.00 48.69 169 LYS A CA 1
ATOM 1362 C C . LYS A 1 169 ? 7.717 5.403 -25.275 1.00 48.69 169 LYS A C 1
ATOM 1364 O O . LYS A 1 169 ? 7.946 5.541 -24.069 1.00 48.69 169 LYS A O 1
ATOM 1369 N N . PRO A 1 170 ? 6.879 6.219 -25.950 1.00 51.66 170 PRO A N 1
ATOM 1370 C CA . PRO A 1 170 ? 6.226 7.402 -25.367 1.00 51.66 170 PRO A CA 1
ATOM 1371 C C . PRO A 1 170 ? 5.524 7.115 -24.031 1.00 51.66 170 PRO A C 1
ATOM 1373 O O . PRO A 1 170 ? 5.767 7.810 -23.052 1.00 51.66 170 PRO A O 1
ATOM 1376 N N . ASP A 1 171 ? 4.803 5.992 -23.946 1.00 60.97 171 ASP A N 1
ATOM 1377 C CA . ASP A 1 171 ? 4.017 5.590 -22.771 1.00 60.97 171 ASP A CA 1
ATOM 1378 C C . ASP A 1 171 ? 4.791 5.552 -21.436 1.00 60.97 171 ASP A C 1
ATOM 1380 O O . ASP A 1 171 ? 4.230 5.871 -20.388 1.00 60.97 171 ASP A O 1
ATOM 1384 N N . ILE A 1 172 ? 6.060 5.117 -21.433 1.00 64.88 172 ILE A N 1
ATOM 1385 C CA . ILE A 1 172 ? 6.849 4.974 -20.191 1.00 64.88 172 ILE A CA 1
ATOM 1386 C C . ILE A 1 172 ? 7.412 6.327 -19.755 1.00 64.88 172 ILE A C 1
ATOM 1388 O O . ILE A 1 172 ? 7.450 6.626 -18.557 1.00 64.88 172 ILE A O 1
ATOM 1392 N N . ARG A 1 173 ? 7.832 7.155 -20.720 1.00 68.06 173 ARG A N 1
ATOM 1393 C CA . ARG A 1 173 ? 8.259 8.530 -20.449 1.00 68.06 173 ARG A CA 1
ATOM 1394 C C . ARG A 1 173 ? 7.083 9.331 -19.900 1.00 68.06 173 ARG A C 1
ATOM 1396 O O . ARG A 1 173 ? 7.230 9.933 -18.845 1.00 68.06 173 ARG A O 1
ATOM 1403 N N . ASP A 1 174 ? 5.915 9.218 -20.524 1.00 74.81 174 ASP A N 1
ATOM 1404 C CA . ASP A 1 174 ? 4.698 9.888 -20.072 1.00 74.81 174 ASP A CA 1
ATOM 1405 C C . ASP A 1 174 ? 4.318 9.453 -18.650 1.00 74.81 174 ASP A C 1
ATOM 1407 O O . ASP A 1 174 ? 4.058 10.294 -17.792 1.00 74.81 174 ASP A O 1
ATOM 1411 N N . ALA A 1 175 ? 4.361 8.150 -18.343 1.00 75.12 175 ALA A N 1
ATOM 1412 C CA . ALA A 1 175 ? 4.103 7.654 -16.989 1.00 75.12 175 ALA A CA 1
ATOM 1413 C C . ALA A 1 175 ? 5.133 8.161 -15.962 1.00 75.12 175 ALA A C 1
ATOM 1415 O O . ALA A 1 175 ? 4.771 8.505 -14.835 1.00 75.12 175 ALA A O 1
ATOM 1416 N N . THR A 1 176 ? 6.407 8.232 -16.349 1.00 81.06 176 THR A N 1
ATOM 1417 C CA . THR A 1 176 ? 7.497 8.725 -15.497 1.00 81.06 176 THR A CA 1
ATOM 1418 C C . THR A 1 176 ? 7.368 10.222 -15.227 1.00 81.06 176 THR A C 1
ATOM 1420 O O . THR A 1 176 ? 7.525 10.647 -14.083 1.00 81.06 176 THR A O 1
ATOM 1423 N N . ASP A 1 177 ? 7.036 11.008 -16.248 1.00 84.88 177 ASP A N 1
ATOM 1424 C CA . ASP A 1 177 ? 6.845 12.454 -16.154 1.00 84.88 177 ASP A CA 1
ATOM 1425 C C . ASP A 1 177 ? 5.582 12.784 -15.346 1.00 84.88 177 ASP A C 1
ATOM 1427 O O . ASP A 1 177 ? 5.617 13.634 -14.455 1.00 84.88 177 ASP A O 1
ATOM 1431 N N . LEU A 1 178 ? 4.480 12.054 -15.566 1.00 86.31 178 LEU A N 1
ATOM 1432 C CA . LEU A 1 178 ? 3.267 12.154 -14.747 1.00 86.31 178 LEU A CA 1
ATOM 1433 C C . LEU A 1 178 ? 3.556 11.841 -13.277 1.00 86.31 178 LEU A C 1
ATOM 1435 O O . LEU A 1 178 ? 3.117 12.576 -12.389 1.00 86.31 178 LEU A O 1
ATOM 1439 N N . PHE A 1 179 ? 4.321 10.781 -13.011 1.00 88.19 179 PHE A N 1
ATOM 1440 C CA . PHE A 1 179 ? 4.696 10.430 -11.649 1.00 88.19 179 PHE A CA 1
ATOM 1441 C C . PHE A 1 179 ? 5.654 11.463 -11.039 1.00 88.19 179 PHE A C 1
ATOM 1443 O O . PHE A 1 179 ? 5.486 11.827 -9.879 1.00 88.19 179 PHE A O 1
ATOM 1450 N N . GLN A 1 180 ? 6.609 12.006 -11.801 1.00 90.06 180 GLN A N 1
ATOM 1451 C CA . GLN A 1 180 ? 7.486 13.083 -11.330 1.00 90.06 180 GLN A CA 1
ATOM 1452 C C . GLN A 1 180 ? 6.679 14.335 -10.962 1.00 90.06 180 GLN A C 1
ATOM 1454 O O . GLN A 1 180 ? 6.856 14.861 -9.866 1.00 90.06 180 GLN A O 1
ATOM 1459 N N . ASN A 1 181 ? 5.730 14.747 -11.806 1.00 90.25 181 ASN A N 1
ATOM 1460 C CA . ASN A 1 181 ? 4.820 15.858 -11.513 1.00 90.25 181 ASN A CA 1
ATOM 1461 C C . ASN A 1 181 ? 4.013 15.604 -10.230 1.00 90.25 181 ASN A C 1
ATOM 1463 O O . ASN A 1 181 ? 3.823 16.506 -9.410 1.00 90.25 181 ASN A O 1
ATOM 1467 N N . PHE A 1 182 ? 3.565 14.363 -10.016 1.00 90.06 182 PHE A N 1
ATOM 1468 C CA . PHE A 1 182 ? 2.916 13.968 -8.769 1.00 90.06 182 PHE A CA 1
ATOM 1469 C C . PHE A 1 182 ? 3.861 14.099 -7.563 1.00 90.06 182 PHE A C 1
ATOM 1471 O O . PHE A 1 182 ? 3.478 14.713 -6.566 1.00 90.06 182 PHE A O 1
ATOM 1478 N N . ILE A 1 183 ? 5.093 13.588 -7.641 1.00 90.06 183 ILE A N 1
ATOM 1479 C CA . ILE A 1 183 ? 6.103 13.706 -6.575 1.00 90.06 183 ILE A CA 1
ATOM 1480 C C . ILE A 1 183 ? 6.378 15.174 -6.245 1.00 90.06 183 ILE A C 1
ATOM 1482 O O . ILE A 1 183 ? 6.398 15.554 -5.071 1.00 90.06 183 ILE A O 1
ATOM 1486 N N . ASP A 1 184 ? 6.529 16.007 -7.269 1.00 90.12 184 ASP A N 1
ATOM 1487 C CA . ASP A 1 184 ? 6.758 17.436 -7.108 1.00 90.12 184 ASP A CA 1
ATOM 1488 C C . ASP A 1 184 ? 5.564 18.092 -6.405 1.00 90.12 184 ASP A C 1
ATOM 1490 O O . ASP A 1 184 ? 5.759 18.833 -5.442 1.00 90.12 184 ASP A O 1
ATOM 1494 N N . SER A 1 185 ? 4.325 17.744 -6.772 1.00 89.00 185 SER A N 1
ATOM 1495 C CA . SER A 1 185 ? 3.117 18.229 -6.083 1.00 89.00 185 SER A CA 1
ATOM 1496 C C . SER A 1 185 ? 3.040 17.800 -4.609 1.00 89.00 185 SER A C 1
ATOM 1498 O O . SER A 1 185 ? 2.617 18.578 -3.753 1.00 89.00 185 SER A O 1
ATOM 1500 N N . VAL A 1 186 ? 3.491 16.582 -4.285 1.00 87.31 186 VAL A N 1
ATOM 1501 C CA . VAL A 1 186 ? 3.541 16.070 -2.906 1.00 87.31 186 VAL A CA 1
ATOM 1502 C C . VAL A 1 186 ? 4.588 16.822 -2.084 1.00 87.31 186 VAL A C 1
ATOM 1504 O O . VAL A 1 186 ? 4.385 17.038 -0.888 1.00 87.31 186 VAL A O 1
ATOM 1507 N N . ASN A 1 187 ? 5.688 17.235 -2.717 1.00 85.69 187 ASN A N 1
ATOM 1508 C CA . ASN A 1 187 ? 6.789 17.943 -2.070 1.00 85.69 187 ASN A CA 1
ATOM 1509 C C . ASN A 1 187 ? 6.567 19.462 -1.949 1.00 85.69 187 ASN A C 1
ATOM 1511 O O . ASN A 1 187 ? 7.147 20.079 -1.058 1.00 85.69 187 ASN A O 1
ATOM 1515 N N . THR A 1 188 ? 5.763 20.081 -2.821 1.00 83.88 188 THR A N 1
ATOM 1516 C CA . THR A 1 188 ? 5.702 21.552 -2.969 1.00 83.88 188 THR A CA 1
ATOM 1517 C C . THR A 1 188 ? 4.498 22.229 -2.311 1.00 83.88 188 THR A C 1
ATOM 1519 O O . THR A 1 188 ? 4.335 23.441 -2.441 1.00 83.88 188 THR A O 1
ATOM 1522 N N . GLY A 1 189 ? 3.677 21.508 -1.544 1.00 79.00 189 GLY A N 1
ATOM 1523 C CA . GLY A 1 189 ? 2.480 22.089 -0.937 1.00 79.00 189 GLY A CA 1
ATOM 1524 C C . GLY A 1 189 ? 2.144 21.564 0.457 1.00 79.00 189 GLY A C 1
ATOM 1525 O O . GLY A 1 189 ? 2.582 20.482 0.858 1.00 79.00 189 GLY A O 1
ATOM 1526 N N . PRO A 1 190 ? 1.330 22.312 1.224 1.00 85.06 190 PRO A N 1
ATOM 1527 C CA . PRO A 1 190 ? 0.722 21.771 2.427 1.00 85.06 190 PRO A CA 1
ATOM 1528 C C . PRO A 1 190 ? -0.169 20.579 2.063 1.00 85.06 190 PRO A C 1
ATOM 1530 O O . PRO A 1 190 ? -0.858 20.571 1.041 1.00 85.06 190 PRO A O 1
ATOM 1533 N N . LYS A 1 191 ? -0.192 19.563 2.928 1.00 85.88 191 LYS A N 1
ATOM 1534 C CA . LYS A 1 191 ? -1.035 18.384 2.701 1.00 85.88 191 LYS A CA 1
ATOM 1535 C C . LYS A 1 191 ? -2.514 18.781 2.698 1.00 85.88 191 LYS A C 1
ATOM 1537 O O . LYS A 1 191 ? -2.940 19.463 3.634 1.00 85.88 191 LYS A O 1
ATOM 1542 N N . PRO A 1 192 ? -3.323 18.290 1.741 1.00 87.25 192 PRO A N 1
ATOM 1543 C CA . PRO A 1 192 ? -4.758 18.531 1.755 1.00 87.25 192 PRO A CA 1
ATOM 1544 C C . PRO A 1 192 ? -5.386 18.062 3.071 1.00 87.25 192 PRO A C 1
ATOM 1546 O O . PRO A 1 192 ? -5.074 16.972 3.567 1.00 87.25 192 PRO A O 1
ATOM 1549 N N . LEU A 1 193 ? -6.310 18.857 3.619 1.00 91.12 193 LEU A N 1
ATOM 1550 C CA . LEU A 1 193 ? -6.978 18.548 4.888 1.00 91.12 193 LEU A CA 1
ATOM 1551 C C . LEU A 1 193 ? -7.657 17.172 4.854 1.00 91.12 193 LEU A C 1
ATOM 1553 O O . LEU A 1 193 ? -7.575 16.419 5.821 1.00 91.12 193 LEU A O 1
ATOM 1557 N N . SER A 1 194 ? -8.249 16.801 3.716 1.00 90.50 194 SER A N 1
ATOM 1558 C CA . SER A 1 194 ? -8.864 15.488 3.497 1.00 90.50 194 SER A CA 1
ATOM 1559 C C . SER A 1 194 ? -7.892 14.332 3.767 1.00 90.50 194 SER A C 1
ATOM 1561 O O . SER A 1 194 ? -8.250 13.382 4.464 1.00 90.50 194 SER A O 1
ATOM 1563 N N . ILE A 1 195 ? -6.644 14.429 3.298 1.00 87.44 195 ILE A N 1
ATOM 1564 C CA . ILE A 1 195 ? -5.593 13.423 3.511 1.00 87.44 195 ILE A CA 1
ATOM 1565 C C . ILE A 1 195 ? -5.176 13.371 4.985 1.00 87.44 195 ILE A C 1
ATOM 1567 O O . ILE A 1 195 ? -5.014 12.286 5.552 1.00 87.44 195 ILE A O 1
ATOM 1571 N N . VAL A 1 196 ? -5.048 14.530 5.638 1.00 90.06 196 VAL A N 1
ATOM 1572 C CA . VAL A 1 196 ? -4.717 14.612 7.070 1.00 90.06 196 VAL A CA 1
ATOM 1573 C C . VAL A 1 196 ? -5.820 13.975 7.923 1.00 90.06 196 VAL A C 1
ATOM 1575 O O . VAL A 1 196 ? -5.526 13.131 8.775 1.00 90.06 196 VAL A O 1
ATOM 1578 N N . CYS A 1 197 ? -7.083 14.317 7.662 1.00 92.56 197 CYS A N 1
ATOM 1579 C CA . CYS A 1 197 ? -8.250 13.750 8.336 1.00 92.56 197 CYS A CA 1
ATOM 1580 C C . CYS A 1 197 ? -8.343 12.238 8.114 1.00 92.56 197 CYS A C 1
ATOM 1582 O O . CYS A 1 197 ? -8.432 11.488 9.087 1.00 92.56 197 CYS A O 1
ATOM 1584 N N . ARG A 1 198 ? -8.237 11.775 6.859 1.00 92.88 198 ARG A N 1
ATOM 1585 C CA . ARG A 1 198 ? -8.216 10.347 6.504 1.00 92.88 198 ARG A CA 1
ATOM 1586 C C . ARG A 1 198 ? -7.193 9.588 7.337 1.00 92.88 198 ARG A C 1
ATOM 1588 O O . ARG A 1 198 ? -7.529 8.595 7.980 1.00 92.88 198 ARG A O 1
ATOM 1595 N N . LYS A 1 199 ? -5.951 10.077 7.352 1.00 91.44 199 LYS A N 1
ATOM 1596 C CA . LYS A 1 199 ? -4.844 9.464 8.087 1.00 91.44 199 LYS A CA 1
ATOM 1597 C C . LYS A 1 199 ? -5.145 9.383 9.580 1.00 91.44 199 LYS A C 1
ATOM 1599 O O . LYS A 1 199 ? -4.968 8.324 10.175 1.00 91.44 199 LYS A O 1
ATOM 1604 N N . LYS A 1 200 ? -5.603 10.478 10.192 1.00 92.75 200 LYS A N 1
ATOM 1605 C CA . LYS A 1 200 ? -5.910 10.522 11.630 1.00 92.75 200 LYS A CA 1
ATOM 1606 C C . LYS A 1 200 ? -7.048 9.576 12.003 1.00 92.75 200 LYS A C 1
ATOM 1608 O O . LYS A 1 200 ? -6.903 8.833 12.969 1.00 92.75 200 LYS A O 1
ATOM 1613 N N . ILE A 1 201 ? -8.130 9.554 11.227 1.00 94.50 201 ILE A N 1
ATOM 1614 C CA . ILE A 1 201 ? -9.275 8.664 11.464 1.00 94.50 201 ILE A CA 1
ATOM 1615 C C . ILE A 1 201 ? -8.842 7.201 11.331 1.00 94.50 201 ILE A C 1
ATOM 1617 O O . ILE A 1 201 ? -9.046 6.420 12.259 1.00 94.50 201 ILE A O 1
ATOM 1621 N N . ARG A 1 202 ? -8.161 6.838 10.233 1.00 94.44 202 ARG A N 1
ATOM 1622 C CA . ARG A 1 202 ? -7.640 5.475 10.032 1.00 94.44 202 ARG A CA 1
ATOM 1623 C C . ARG A 1 202 ? -6.705 5.054 11.166 1.00 94.44 202 ARG A C 1
ATOM 1625 O O . ARG A 1 202 ? -6.855 3.960 11.689 1.00 94.44 202 ARG A O 1
ATOM 1632 N N . GLN A 1 203 ? -5.803 5.926 11.622 1.00 91.88 203 GLN A N 1
ATOM 1633 C CA . GLN A 1 203 ? -4.924 5.631 12.762 1.00 91.88 203 GLN A CA 1
ATOM 1634 C C . GLN A 1 203 ? -5.694 5.314 14.050 1.00 91.88 203 GLN A C 1
ATOM 1636 O O . GLN A 1 203 ? -5.284 4.425 14.795 1.00 91.88 203 GLN A O 1
ATOM 1641 N N . GLN A 1 204 ? -6.791 6.022 14.329 1.00 94.00 204 GLN A N 1
ATOM 1642 C CA . GLN A 1 204 ? -7.623 5.715 15.495 1.00 94.00 204 GLN A CA 1
ATOM 1643 C C . GLN A 1 204 ? -8.372 4.394 15.325 1.00 94.00 204 GLN A C 1
ATOM 1645 O O . GLN A 1 204 ? -8.430 3.607 16.267 1.00 94.00 204 GLN A O 1
ATOM 1650 N N . LEU A 1 205 ? -8.866 4.102 14.120 1.00 94.25 205 LEU A N 1
ATOM 1651 C CA . LEU A 1 205 ? -9.499 2.819 13.816 1.00 94.25 205 LEU A CA 1
ATOM 1652 C C . LEU A 1 205 ? -8.521 1.651 13.975 1.00 94.25 205 LEU A C 1
ATOM 1654 O O . LEU A 1 205 ? -8.875 0.664 14.609 1.00 94.25 205 LEU A O 1
ATOM 1658 N N . VAL A 1 206 ? -7.279 1.773 13.494 1.00 92.31 206 VAL A N 1
ATOM 1659 C CA . VAL A 1 206 ? -6.235 0.744 13.677 1.00 92.31 206 VAL A CA 1
ATOM 1660 C C . VAL A 1 206 ? -5.959 0.508 15.161 1.00 92.31 206 VAL A C 1
ATOM 1662 O O . VAL A 1 206 ? -5.928 -0.637 15.610 1.00 92.31 206 VAL A O 1
ATOM 1665 N N . LYS A 1 207 ? -5.826 1.580 15.955 1.00 90.94 207 LYS A N 1
ATOM 1666 C CA . LYS A 1 207 ? -5.636 1.478 17.413 1.00 90.94 207 LYS A CA 1
ATOM 1667 C C . LYS A 1 207 ? -6.810 0.782 18.098 1.00 90.94 207 LYS A C 1
ATOM 1669 O O . LYS A 1 207 ? -6.597 -0.153 18.863 1.00 90.94 207 LYS A O 1
ATOM 1674 N N . ALA A 1 208 ? -8.039 1.188 17.783 1.00 91.62 208 ALA A N 1
ATOM 1675 C CA . ALA A 1 208 ? -9.253 0.556 18.299 1.00 91.62 208 ALA A CA 1
ATOM 1676 C C . ALA A 1 208 ? -9.393 -0.911 17.849 1.00 91.62 208 ALA A C 1
ATOM 1678 O O . ALA A 1 208 ? -10.135 -1.686 18.447 1.00 91.62 208 ALA A O 1
ATOM 1679 N N . SER A 1 209 ? -8.694 -1.300 16.783 1.00 90.12 209 SER A N 1
ATOM 1680 C CA . SER A 1 209 ? -8.645 -2.657 16.224 1.00 90.12 209 SER A CA 1
ATOM 1681 C C . SER A 1 209 ? -7.481 -3.487 16.704 1.00 90.12 209 SER A C 1
ATOM 1683 O O . SER A 1 209 ? -7.393 -4.648 16.332 1.00 90.12 209 SER A O 1
ATOM 1685 N N . ARG A 1 210 ? -6.614 -2.930 17.557 1.00 88.81 210 ARG A N 1
ATOM 1686 C CA . ARG A 1 210 ? -5.408 -3.622 18.027 1.00 88.81 210 ARG A CA 1
ATOM 1687 C C . ARG A 1 210 ? -4.588 -4.179 16.853 1.00 88.81 210 ARG A C 1
ATOM 1689 O O . ARG A 1 210 ? -4.023 -5.258 16.953 1.00 88.81 210 ARG A O 1
ATOM 1696 N N . GLY A 1 211 ? -4.562 -3.440 15.740 1.00 84.31 211 GLY A N 1
ATOM 1697 C CA . GLY A 1 211 ? -3.826 -3.815 14.535 1.00 84.31 211 GLY A CA 1
ATOM 1698 C C . GLY A 1 211 ? -4.550 -4.752 13.559 1.00 84.31 211 GLY A C 1
ATOM 1699 O O . GLY A 1 211 ? -4.028 -4.972 12.466 1.00 84.31 211 GLY A O 1
ATOM 1700 N N . SER A 1 212 ? -5.752 -5.246 13.889 1.00 89.44 212 SER A N 1
ATOM 1701 C CA . SER A 1 212 ? -6.577 -5.998 12.939 1.00 89.44 212 SER A CA 1
ATOM 1702 C C . SER A 1 212 ? -7.110 -5.120 11.801 1.00 89.44 212 SER A C 1
ATOM 1704 O O . SER A 1 212 ? -7.114 -3.889 11.889 1.00 89.44 212 SER A O 1
ATOM 1706 N N . GLU A 1 213 ? -7.630 -5.795 10.777 1.00 92.81 213 GLU A N 1
ATOM 1707 C CA . GLU A 1 213 ? -8.452 -5.259 9.686 1.00 92.81 213 GLU A CA 1
ATOM 1708 C C . GLU A 1 213 ? -9.441 -4.165 10.170 1.00 92.81 213 GLU A C 1
ATOM 1710 O O . GLU A 1 213 ? -10.086 -4.332 11.213 1.00 92.81 213 GLU A O 1
ATOM 1715 N N . ILE A 1 214 ? -9.545 -3.038 9.445 1.00 93.56 214 ILE A N 1
ATOM 1716 C CA . ILE A 1 214 ? -10.358 -1.867 9.841 1.00 93.56 214 ILE A CA 1
ATOM 1717 C C . ILE A 1 214 ? -11.552 -1.537 8.930 1.00 93.56 214 ILE A C 1
ATOM 1719 O O . ILE A 1 214 ? -12.402 -0.742 9.329 1.00 93.56 214 ILE A O 1
ATOM 1723 N N . GLU A 1 215 ? -11.642 -2.084 7.722 1.00 91.75 215 GLU A N 1
ATOM 1724 C CA . GLU A 1 215 ? -12.734 -1.892 6.759 1.00 91.75 215 GLU A CA 1
ATOM 1725 C C . GLU A 1 215 ? -14.080 -2.315 7.346 1.00 91.75 215 GLU A C 1
ATOM 1727 O O . GLU A 1 215 ? -15.057 -1.571 7.239 1.00 91.75 215 GLU A O 1
ATOM 1732 N N . THR A 1 216 ? -14.128 -3.446 8.055 1.00 90.69 216 THR A N 1
ATOM 1733 C CA . THR A 1 216 ? -15.323 -3.871 8.803 1.00 90.69 216 THR A CA 1
ATOM 1734 C C . THR A 1 216 ? -15.803 -2.785 9.767 1.00 90.69 216 THR A C 1
ATOM 1736 O O . THR A 1 216 ? -16.993 -2.476 9.814 1.00 90.69 216 THR A O 1
ATOM 1739 N N . LYS A 1 217 ? -14.885 -2.114 10.469 1.00 93.00 217 LYS A N 1
ATOM 1740 C CA . LYS A 1 217 ? -15.222 -1.015 11.387 1.00 93.00 217 LYS A CA 1
ATOM 1741 C C . LYS A 1 217 ? -15.607 0.267 10.673 1.00 93.00 217 LYS A C 1
ATOM 1743 O O . LYS A 1 217 ? -16.510 0.953 11.138 1.00 93.00 217 LYS A O 1
ATOM 1748 N N . ILE A 1 218 ? -14.973 0.578 9.543 1.00 95.81 218 ILE A N 1
ATOM 1749 C CA . ILE A 1 218 ? -15.373 1.703 8.685 1.00 95.81 218 ILE A CA 1
ATOM 1750 C C . ILE A 1 218 ? -16.833 1.531 8.247 1.00 95.81 218 ILE A C 1
ATOM 1752 O O . ILE A 1 218 ? -17.606 2.490 8.282 1.00 95.81 218 ILE A O 1
ATOM 1756 N N . ASN A 1 219 ? -17.235 0.307 7.895 1.00 94.12 219 ASN A N 1
ATOM 1757 C CA . ASN A 1 219 ? -18.601 0.008 7.470 1.00 94.12 219 ASN A CA 1
ATOM 1758 C C . ASN A 1 219 ? -19.638 0.218 8.582 1.00 94.12 219 ASN A C 1
ATOM 1760 O O . ASN A 1 219 ? -20.767 0.609 8.278 1.00 94.12 219 ASN A O 1
ATOM 1764 N N . LEU A 1 220 ? -19.246 0.055 9.848 1.00 94.81 220 LEU A N 1
ATOM 1765 C CA . LEU A 1 220 ? -20.098 0.292 11.018 1.00 94.81 220 LEU A CA 1
ATOM 1766 C C . LEU A 1 220 ? -20.233 1.776 11.399 1.00 94.81 220 LEU A C 1
ATOM 1768 O O . LEU A 1 220 ? -21.107 2.119 12.191 1.00 94.81 220 LEU A O 1
ATOM 1772 N N . LEU A 1 221 ? -19.404 2.674 10.854 1.00 95.19 221 LEU A N 1
ATOM 1773 C CA . LEU A 1 221 ? -19.477 4.097 11.196 1.00 95.19 221 LEU A CA 1
ATOM 1774 C C . LEU A 1 221 ? -20.788 4.736 10.687 1.00 95.19 221 LEU A C 1
ATOM 1776 O O . LEU A 1 221 ? -21.186 4.486 9.542 1.00 95.19 221 LEU A O 1
ATOM 1780 N N . PRO A 1 222 ? -21.429 5.626 11.467 1.00 96.38 222 PRO A N 1
ATOM 1781 C CA . PRO A 1 222 ? -22.635 6.349 11.059 1.00 96.38 222 PRO A CA 1
ATOM 1782 C C . PRO A 1 222 ? -22.282 7.563 10.179 1.00 96.38 222 PRO A C 1
ATOM 1784 O O . PRO A 1 222 ? -22.566 8.708 10.513 1.00 96.38 222 PRO A O 1
ATOM 1787 N N . ILE A 1 223 ? -21.599 7.318 9.061 1.00 96.12 223 ILE A N 1
ATOM 1788 C CA . ILE A 1 223 ? -21.145 8.344 8.110 1.00 96.12 223 ILE A CA 1
ATOM 1789 C C . ILE A 1 223 ? -21.589 7.997 6.679 1.00 96.12 223 ILE A C 1
ATOM 1791 O O . ILE A 1 223 ? -21.822 6.822 6.381 1.00 96.12 223 ILE A O 1
ATOM 1795 N N . PRO A 1 224 ? -21.670 8.981 5.763 1.00 97.31 224 PRO A N 1
ATOM 1796 C CA . PRO A 1 224 ? -22.055 8.739 4.375 1.00 97.31 224 PRO A CA 1
ATOM 1797 C C . PRO A 1 224 ? -21.169 7.711 3.661 1.00 97.31 224 PRO A C 1
ATOM 1799 O O . PRO A 1 224 ? -19.951 7.676 3.860 1.00 97.31 224 PRO A O 1
ATOM 1802 N N . ALA A 1 225 ? -21.765 6.938 2.747 1.00 95.50 225 ALA A N 1
ATOM 1803 C CA . ALA A 1 225 ? -21.076 5.894 1.981 1.00 95.50 225 ALA A CA 1
ATOM 1804 C C . ALA A 1 225 ? -19.832 6.414 1.241 1.00 95.50 225 ALA A C 1
ATOM 1806 O O . ALA A 1 225 ? -18.790 5.766 1.249 1.00 95.50 225 ALA A O 1
ATOM 1807 N N . LYS A 1 226 ? -19.890 7.633 0.687 1.00 94.69 226 LYS A N 1
ATOM 1808 C CA . LYS A 1 226 ? -18.741 8.268 0.023 1.00 94.69 226 LYS A CA 1
ATOM 1809 C C . LYS A 1 226 ? -17.551 8.462 0.972 1.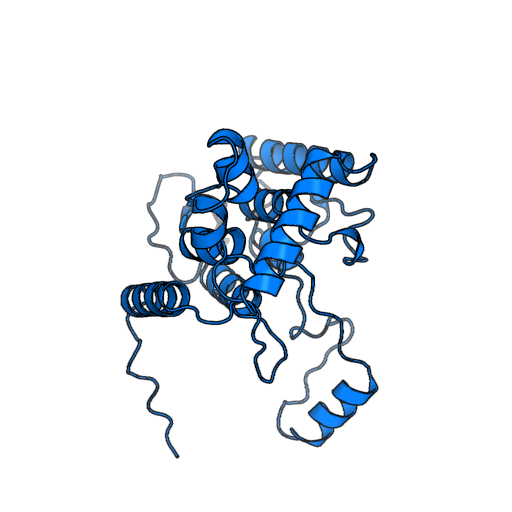00 94.69 226 LYS A C 1
ATOM 1811 O O . LYS A 1 226 ? -16.411 8.235 0.574 1.00 94.69 226 LYS A O 1
ATOM 1816 N N . ILE A 1 227 ? -17.807 8.826 2.232 1.00 95.31 227 ILE A N 1
ATOM 1817 C CA . ILE A 1 227 ? -16.757 8.965 3.252 1.00 95.31 227 ILE A CA 1
ATOM 1818 C C . ILE A 1 227 ? -16.252 7.584 3.685 1.00 95.31 227 ILE A C 1
ATOM 1820 O O . ILE A 1 227 ? -15.050 7.426 3.873 1.00 95.31 227 ILE A O 1
ATOM 1824 N N . LYS A 1 228 ? -17.121 6.565 3.767 1.00 95.81 228 LYS A N 1
ATOM 1825 C CA . LYS A 1 228 ? -16.691 5.175 4.010 1.00 95.81 228 LYS A CA 1
ATOM 1826 C C . LYS A 1 228 ? -15.730 4.692 2.926 1.00 95.81 228 LYS A C 1
ATOM 1828 O O . LYS A 1 228 ? -14.636 4.253 3.258 1.00 95.81 228 LYS A O 1
ATOM 1833 N N . SER A 1 229 ? -16.078 4.857 1.650 1.00 94.12 229 SER A N 1
ATOM 1834 C CA . SER A 1 229 ? -15.206 4.501 0.520 1.00 94.12 229 SER A CA 1
ATOM 1835 C C . SER A 1 229 ? -13.886 5.271 0.543 1.00 94.12 229 SER A C 1
ATOM 1837 O O . SER A 1 229 ? -12.826 4.681 0.353 1.00 94.12 229 SER A O 1
ATOM 1839 N N . PHE A 1 230 ? -13.937 6.569 0.855 1.00 94.31 230 PHE A N 1
ATOM 1840 C CA . PHE A 1 230 ? -12.755 7.412 1.028 1.00 94.31 230 PHE A CA 1
ATOM 1841 C C . PHE A 1 230 ? -11.867 6.943 2.194 1.00 94.31 230 PHE A C 1
ATOM 1843 O O . PHE A 1 230 ? -10.646 6.939 2.077 1.00 94.31 230 PHE A O 1
ATOM 1850 N N . LEU A 1 231 ? -12.444 6.542 3.329 1.00 94.56 231 LEU A N 1
ATOM 1851 C CA . LEU A 1 231 ? -11.685 5.997 4.457 1.00 94.56 231 LEU A CA 1
ATOM 1852 C C . LEU A 1 231 ? -11.154 4.597 4.163 1.00 94.56 231 LEU A C 1
ATOM 1854 O O . LEU A 1 231 ? -10.075 4.272 4.644 1.00 94.56 231 LEU A O 1
ATOM 1858 N N . ALA A 1 232 ? -11.873 3.798 3.379 1.00 93.94 232 ALA A N 1
ATOM 1859 C CA . ALA A 1 232 ? -11.478 2.463 2.941 1.00 93.94 232 ALA A CA 1
ATOM 1860 C C . ALA A 1 232 ? -10.486 2.478 1.764 1.00 93.94 232 ALA A C 1
ATOM 1862 O O . ALA A 1 232 ? -10.122 1.410 1.290 1.00 93.94 232 ALA A O 1
ATOM 1863 N N . LEU A 1 233 ? -10.042 3.660 1.309 1.00 93.12 233 LEU A N 1
ATOM 1864 C CA . LEU A 1 233 ? -9.078 3.831 0.212 1.00 93.12 233 LEU A CA 1
ATOM 1865 C C . LEU A 1 233 ? -9.560 3.252 -1.131 1.00 93.12 233 LEU A C 1
ATOM 1867 O O . LEU A 1 233 ? -8.755 2.811 -1.946 1.00 93.12 233 LEU A O 1
ATOM 1871 N N . LYS A 1 234 ? -10.879 3.242 -1.359 1.00 88.44 234 LYS A N 1
ATOM 1872 C CA . LYS A 1 234 ? -11.505 2.728 -2.593 1.00 88.44 234 LYS A CA 1
ATOM 1873 C C . LYS A 1 234 ? -11.603 3.771 -3.707 1.00 88.44 234 LYS A C 1
ATOM 1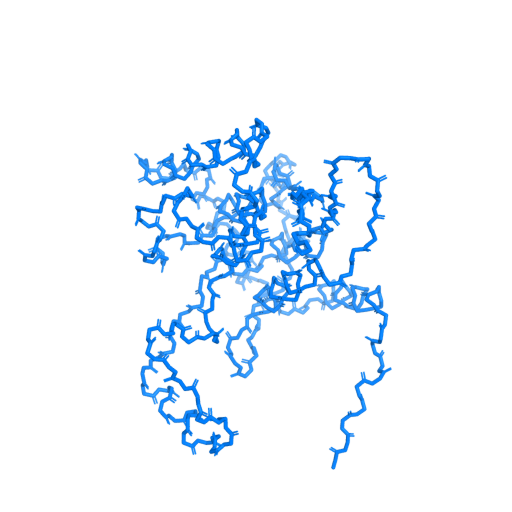875 O O . LYS A 1 234 ? -11.992 3.440 -4.816 1.00 88.44 234 LYS A O 1
ATOM 1880 N N . ASP A 1 235 ? -11.304 5.030 -3.407 1.00 83.00 235 ASP A N 1
ATOM 1881 C CA . ASP A 1 235 ? -11.362 6.150 -4.351 1.00 83.00 235 ASP A CA 1
ATOM 1882 C C . ASP A 1 235 ? -10.215 6.151 -5.366 1.00 83.00 235 ASP A C 1
ATOM 1884 O O . ASP A 1 235 ? -10.336 6.747 -6.431 1.00 83.00 235 ASP A O 1
ATOM 1888 N N . PHE A 1 236 ? -9.111 5.484 -5.041 1.00 79.81 236 PHE A N 1
ATOM 1889 C CA . PHE A 1 236 ? -7.972 5.310 -5.927 1.00 79.81 236 PHE A CA 1
ATOM 1890 C C . PHE A 1 236 ? -7.319 3.979 -5.573 1.00 79.81 236 PHE A C 1
ATOM 1892 O O . PHE A 1 236 ? -6.433 3.955 -4.733 1.00 79.81 236 PHE A O 1
ATOM 1899 N N . ARG A 1 237 ? -7.815 2.873 -6.134 1.00 86.94 237 ARG A N 1
ATOM 1900 C CA . ARG A 1 237 ? -7.310 1.521 -5.873 1.00 86.94 237 ARG A CA 1
ATOM 1901 C C . ARG A 1 237 ? -6.998 0.838 -7.208 1.00 86.94 237 ARG A C 1
ATOM 1903 O O . ARG A 1 237 ? -7.941 0.533 -7.935 1.00 86.94 237 ARG A O 1
ATOM 1910 N N . PRO A 1 238 ? -5.721 0.609 -7.545 1.00 86.38 238 PRO A N 1
ATOM 1911 C CA . PRO A 1 238 ? -5.374 -0.188 -8.712 1.00 86.38 238 PRO A CA 1
ATOM 1912 C C . PRO A 1 238 ? -5.615 -1.669 -8.398 1.00 86.38 238 PRO A C 1
ATOM 1914 O O . PRO A 1 238 ? -5.129 -2.165 -7.384 1.00 86.38 238 PRO A O 1
ATOM 1917 N N . ASP A 1 239 ? -6.377 -2.378 -9.229 1.00 85.50 239 ASP A N 1
ATOM 1918 C CA . ASP A 1 239 ? -6.557 -3.828 -9.063 1.00 85.50 239 ASP A CA 1
ATOM 1919 C C . ASP A 1 239 ? -5.392 -4.613 -9.679 1.00 85.50 239 ASP A C 1
ATOM 1921 O O . ASP A 1 239 ? -4.917 -5.571 -9.070 1.00 85.50 239 ASP A O 1
ATOM 1925 N N . THR A 1 240 ? -4.870 -4.149 -10.818 1.00 86.25 240 THR A N 1
ATOM 1926 C CA . THR A 1 240 ? -3.657 -4.680 -11.451 1.00 86.25 240 THR A CA 1
ATOM 1927 C C . THR A 1 240 ? -2.749 -3.555 -11.948 1.00 86.25 240 THR A C 1
ATOM 1929 O O . THR A 1 240 ? -3.187 -2.420 -12.179 1.00 86.25 240 THR A O 1
ATOM 1932 N N . GLU A 1 241 ? -1.459 -3.851 -12.099 1.00 84.62 241 GLU A N 1
ATOM 1933 C CA . GLU A 1 241 ? -0.493 -2.963 -12.748 1.00 84.62 241 GLU A CA 1
ATOM 1934 C C . GLU A 1 241 ? 0.291 -3.733 -13.810 1.00 84.62 241 GLU A C 1
ATOM 1936 O O . GLU A 1 241 ? 0.826 -4.806 -13.548 1.00 84.62 241 GLU A O 1
ATOM 1941 N N . VAL A 1 242 ? 0.333 -3.186 -15.026 1.00 81.19 242 VAL A N 1
ATOM 1942 C CA . VAL A 1 242 ? 1.040 -3.798 -16.154 1.00 81.19 242 VAL A CA 1
ATOM 1943 C C . VAL A 1 242 ? 2.420 -3.178 -16.272 1.00 81.19 242 VAL A C 1
ATOM 1945 O O . VAL A 1 242 ? 2.548 -1.974 -16.506 1.00 81.19 242 VAL A O 1
ATOM 1948 N N . ILE A 1 243 ? 3.439 -4.021 -16.173 1.00 76.12 243 ILE A N 1
ATOM 1949 C CA . ILE A 1 243 ? 4.828 -3.679 -16.437 1.00 76.12 243 ILE A CA 1
ATOM 1950 C C . ILE A 1 243 ? 5.148 -4.066 -17.879 1.00 76.12 243 ILE A C 1
ATOM 1952 O O . ILE A 1 243 ? 4.898 -5.193 -18.304 1.00 76.12 243 ILE A O 1
ATOM 1956 N N . LYS A 1 244 ? 5.693 -3.120 -18.646 1.00 71.62 244 LYS A N 1
ATOM 1957 C CA . LYS A 1 244 ? 6.204 -3.366 -19.998 1.00 71.62 244 LYS A CA 1
ATOM 1958 C C . LYS A 1 244 ? 7.726 -3.474 -19.923 1.00 71.62 244 LYS A C 1
ATOM 1960 O O . LYS A 1 244 ? 8.367 -2.519 -19.490 1.00 71.62 244 LYS A O 1
ATOM 1965 N N . PHE A 1 245 ? 8.290 -4.594 -20.359 1.00 65.50 245 PHE A N 1
ATOM 1966 C CA . PHE A 1 245 ? 9.734 -4.739 -20.533 1.00 65.50 245 PHE A CA 1
ATOM 1967 C C . PHE A 1 245 ? 10.111 -4.489 -21.988 1.00 65.50 245 PHE A C 1
ATOM 1969 O O . PHE A 1 245 ? 9.338 -4.787 -22.907 1.00 65.50 245 PHE A O 1
ATOM 1976 N N . GLY A 1 246 ? 11.296 -3.913 -22.173 1.00 57.00 246 GLY A N 1
ATOM 1977 C CA . GLY A 1 246 ? 11.885 -3.799 -23.493 1.00 57.00 246 GLY A CA 1
ATOM 1978 C C . GLY A 1 246 ? 12.554 -5.092 -23.931 1.00 57.00 246 GLY A C 1
ATOM 1979 O O . GLY A 1 246 ? 12.997 -5.868 -23.082 1.00 57.00 246 GLY A O 1
ATOM 1980 N N . ASP A 1 247 ? 12.602 -5.329 -25.239 1.00 52.53 247 ASP A N 1
ATOM 1981 C CA . ASP A 1 247 ? 13.368 -6.435 -25.791 1.00 52.53 247 ASP A CA 1
ATOM 1982 C C . ASP A 1 247 ? 14.837 -6.258 -25.413 1.00 52.53 247 ASP A C 1
ATOM 1984 O O . ASP A 1 247 ? 15.467 -5.237 -25.690 1.00 52.53 247 ASP A O 1
ATOM 1988 N N . ILE A 1 248 ? 15.380 -7.267 -24.737 1.00 52.69 248 ILE A N 1
ATOM 1989 C CA . ILE A 1 248 ? 16.821 -7.428 -24.636 1.00 52.69 248 ILE A CA 1
ATOM 1990 C C . ILE A 1 248 ? 17.216 -7.96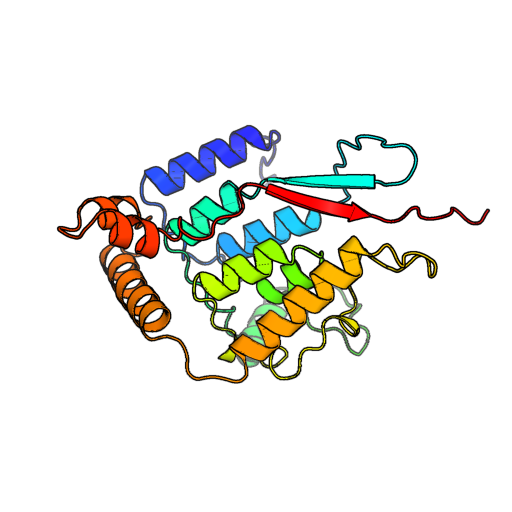4 -26.004 1.00 52.69 248 ILE A C 1
ATOM 1992 O O . ILE A 1 248 ? 17.096 -9.169 -26.241 1.00 52.69 248 ILE A O 1
ATOM 1996 N N . GLU A 1 249 ? 17.633 -7.087 -26.918 1.00 48.09 249 GLU A N 1
ATOM 1997 C CA . GLU A 1 249 ? 18.397 -7.538 -28.074 1.00 48.09 249 GLU A CA 1
ATOM 1998 C C . GLU A 1 249 ? 19.566 -8.355 -27.522 1.00 48.09 249 GLU A C 1
ATOM 2000 O O . GLU A 1 249 ? 20.491 -7.837 -26.890 1.00 48.09 249 GLU A O 1
ATOM 2005 N N . ARG A 1 250 ? 19.465 -9.680 -27.654 1.00 43.22 250 ARG A N 1
ATOM 2006 C CA . ARG A 1 250 ? 20.559 -10.585 -27.340 1.00 43.22 250 ARG A CA 1
ATOM 2007 C C . ARG A 1 250 ? 21.610 -10.329 -28.407 1.00 43.22 250 ARG A C 1
ATOM 2009 O O . ARG A 1 250 ? 21.568 -10.944 -29.468 1.00 43.22 250 ARG A O 1
ATOM 2016 N N . TYR A 1 251 ? 22.506 -9.385 -28.141 1.00 38.62 251 TYR A N 1
ATOM 2017 C CA . TYR A 1 251 ? 23.756 -9.282 -28.875 1.00 38.62 251 TYR A CA 1
ATOM 2018 C C . TYR A 1 251 ? 24.472 -10.630 -28.721 1.00 38.62 251 TYR A C 1
ATOM 2020 O O . TYR A 1 251 ? 24.864 -11.005 -27.614 1.00 38.62 251 TYR A O 1
ATOM 2028 N N . ASN A 1 252 ? 24.514 -11.386 -29.821 1.00 38.25 252 ASN A N 1
ATOM 2029 C CA . ASN A 1 252 ? 25.342 -12.582 -29.976 1.00 38.25 252 ASN A CA 1
ATOM 2030 C C . ASN A 1 252 ? 26.820 -12.198 -30.024 1.00 38.25 252 ASN A C 1
ATOM 2032 O O . ASN A 1 252 ? 27.128 -11.163 -30.660 1.00 38.25 252 ASN A O 1
#

Secondary structure (DSSP, 8-state):
-----TT---HHHHHHHHHHHHHTT--TT---TT---HHHHHHHHHHHHTTTS---EEETTEEEEEEE-HHHHHHHHHT----PPP---HHHHHHHHHH-TTS-S---TT---GGG--HHHHHHHTT-HHHHHHHHHTT--GGG-TTTTT--GGGS--TT----TT---HHHHHHHHHHHHHHHHHHSSPPPHHHHHHHHHHHHHHHHTTTS--HHHHHHSSS-HHHHHHHTT-SS--SEEEEEEPP-----

Organism: Mytilus edulis (NCBI:txid6550)

Foldseek 3Di:
DDDPPPPPPDPVVVLVVLVVCLVVQNFQADADPLRDGPLRVVLVVQLVCVVVDDPFPDDPFWTKDKGFCVVVLQSLLQQYDLEFDDPDDPVVVVVVCVVCVDPDPDDDPPDDPPSGDTSLLSCLLSLVLLVSVLSVLSPRPCVVVPCLVVDQSVPRNSVQQPDPVPPPDVVSVVSSVVSVVVSCVVVPDDDPPLSVVLVVVSVVQCVVSVNHGRLVVLVVDPDDPVVSCSSSSVVRDDRMDMDIHGDPPPPD

InterPro domains:
  IPR001496 SOCS box domain [PF07525] (190-231)
  IPR001496 SOCS box domain [PS50225] (188-237)

Sequence (252 aa):
MMTNTGLLENPHDRDRIIRLLVKYGADLNCRSITREKPLDTLVNSMTHDIGKHGTVKYDQDCFKEEVDLSLLNLFICGGSDLCPIKKLKKDTLSLLKKCNSKWSENLIEGSMDHSYRSVLLTLLQTGLLKTAEYLIRSGWQVERERWFSGLKIAKLKMSRFEICEDYRKPDIRDATDLFQNFIDSVNTGPKPLSIVCRKKIRQQLVKASRGSEIETKINLLPIPAKIKSFLALKDFRPDTEVIKFGDIERYN

Radius of gyration: 20.01 Å; chains: 1; bounding box: 55×53×50 Å